Protein AF-A0A7W4HCS4-F1 (afdb_monomer_lite)

Foldseek 3Di:
DDDDDDDDDDDDDDDPPPPCPDPPVPVDPFDFKDKFKAALVRDTAQADEPCSAVPDPQAIFIAIHGRDQQKWWPWKWKFKDFPNDTPFDTDTFPAPGDRGDPDDRDTRDGDHVVSRPDDPVNLVGHFIWMKMWIAMPVGGIDIGIYTYDPPDPPPNPLAAAFADKDQFDKAWWLFAQDQQAAAPPVSDGAHPPPGDLCRRAWGQDDPAQWGWPKIFHSQPKWKFWDDDPADQVSDHLVNVLVCLVPTDIDRMDGRDAAQTWMKIAGPVNPKIKIKGWHHWDTDQWTDDPHDIDGHPTPGHGTMTGMMITIND

Radius of gyration: 32.08 Å; chains: 1; bounding box: 99×57×81 Å

Secondary structure (DSSP, 8-state):
--------------------------TT-PPPPEEEEE-TT--EESEE-SHHHHS-TT-EEEEEE-SSTT--EEEEEEEEEETTEEEEEEEE--S--PPS---SS--SEEE-GGGGT--GGGGGSTT-EEEEEEEETT--EEEEEEEE-TT---------B---EEEEEEEE-TTSSS--EEETTTTEEE-TTTS-GGG-SEEE---SSB----EE-SS--EEEE--SSS-TTT-BHHHHHHHHHHS--BSEE-S--TT-EEEEE-TTSS-EEEEEEEEEE-SSEEEETTEEEE---SS-B-EEEEEEEE--

Sequence (312 aa):
MKMRKFFVLALAAMGAAAAFSSCQKDENSYNAPKVEFRDADNKVITEFSKESFGATDQGITVVVTLGDASISLSKLEVSVLADGKTIKPAYEVKTKMGNGGDVNGKPFATIKLADLNISEGDFALPGLKIVAKATDSKKKDATQELKYKAGSSVTPSKGTPMAKENTAAYVNHALGTGTGAYSFSGRKAVALAGGKEADMEFVNTSTTVDFKANFNSKTGFQFIKVNGKVKYETATTEEVAELLKNGTKSDKLEGLVANDLFVAVAKDGLTYYLVQVTKVETGKFDYTDGAQKASDSSKGHGYMTFKYKSNK

Structure (mmCIF, N/CA/C/O backbone):
data_AF-A0A7W4HCS4-F1
#
_entry.id   AF-A0A7W4HCS4-F1
#
loop_
_atom_site.group_PDB
_atom_site.id
_atom_site.type_symbol
_atom_site.label_atom_id
_atom_site.label_alt_id
_atom_site.label_comp_id
_atom_site.label_asym_id
_atom_site.label_entity_id
_atom_site.label_seq_id
_atom_site.pdbx_PDB_ins_code
_atom_site.Cartn_x
_atom_site.Cartn_y
_atom_site.Cartn_z
_atom_site.occupancy
_atom_site.B_iso_or_equiv
_atom_site.auth_seq_id
_atom_site.auth_comp_id
_atom_site.auth_asym_id
_atom_site.auth_atom_id
_atom_site.pdbx_PDB_model_num
ATOM 1 N N . MET A 1 1 ? -70.800 -38.679 20.517 1.00 37.19 1 MET A N 1
ATOM 2 C CA . MET A 1 1 ? -69.440 -38.952 21.028 1.00 37.19 1 MET A CA 1
ATOM 3 C C . MET A 1 1 ? -68.971 -37.711 21.778 1.00 37.19 1 MET A C 1
ATOM 5 O O . MET A 1 1 ? -69.130 -36.627 21.244 1.00 37.19 1 MET A O 1
ATOM 9 N N . LYS A 1 2 ? -68.554 -37.904 23.037 1.00 38.66 2 LYS A N 1
ATOM 10 C CA . LYS A 1 2 ? -67.702 -37.066 23.914 1.00 38.66 2 LYS A CA 1
ATOM 11 C C . LYS A 1 2 ? -67.663 -35.551 23.639 1.00 38.66 2 LYS A C 1
ATOM 13 O O . LYS A 1 2 ? -67.103 -35.099 22.658 1.00 38.66 2 LYS A O 1
ATOM 18 N N . MET A 1 3 ? -68.359 -34.778 24.471 1.00 34.94 3 MET A N 1
ATOM 19 C CA . MET A 1 3 ? -67.854 -34.103 25.690 1.00 34.94 3 MET A CA 1
ATOM 20 C C . MET A 1 3 ? -67.460 -32.656 25.372 1.00 34.94 3 MET A C 1
ATOM 22 O O . MET A 1 3 ? -66.473 -32.407 24.705 1.00 34.94 3 MET A O 1
ATOM 26 N N . ARG A 1 4 ? -68.385 -31.727 25.634 1.00 38.62 4 ARG A N 1
ATOM 27 C CA . ARG A 1 4 ? -68.473 -30.897 26.857 1.00 38.62 4 ARG A CA 1
ATOM 28 C C . ARG A 1 4 ? -67.573 -29.657 26.710 1.00 38.62 4 ARG A C 1
ATOM 30 O O . ARG A 1 4 ? -66.366 -29.798 26.669 1.00 38.62 4 ARG A O 1
ATOM 37 N N . LYS A 1 5 ? -68.163 -28.487 26.406 1.00 32.47 5 LYS A N 1
ATOM 38 C CA . LYS A 1 5 ? -68.777 -27.537 27.375 1.00 32.47 5 LYS A CA 1
ATOM 39 C C . LYS A 1 5 ? -67.662 -26.917 28.252 1.00 32.47 5 LYS A C 1
ATOM 41 O O . LYS A 1 5 ? -66.863 -27.677 28.767 1.00 32.47 5 LYS A O 1
ATOM 46 N N . PHE A 1 6 ? -67.501 -25.626 28.515 1.00 38.22 6 PHE A N 1
ATOM 47 C CA . PHE A 1 6 ? -68.330 -24.415 28.551 1.00 38.22 6 PHE A CA 1
ATOM 48 C C . PHE A 1 6 ? -67.361 -23.226 28.299 1.00 38.22 6 PHE A C 1
ATOM 50 O O . PHE A 1 6 ? -66.185 -23.351 28.613 1.00 38.22 6 PHE A O 1
ATOM 57 N N . PHE A 1 7 ? -67.698 -22.159 27.571 1.00 36.50 7 PHE A N 1
ATOM 58 C CA . PHE A 1 7 ? -68.620 -21.054 27.895 1.00 36.50 7 PHE A CA 1
ATOM 59 C C . PHE A 1 7 ? -68.159 -20.122 29.037 1.00 36.50 7 PHE A C 1
ATOM 61 O O . PHE A 1 7 ? -67.786 -20.598 30.103 1.00 36.50 7 PHE A O 1
ATOM 68 N N . VAL A 1 8 ? -68.373 -18.814 28.789 1.00 34.41 8 VAL A N 1
ATOM 69 C CA . VAL A 1 8 ? -68.365 -17.636 29.696 1.00 34.41 8 VAL A CA 1
ATOM 70 C C . VAL A 1 8 ? -66.978 -16.979 29.854 1.00 34.41 8 VAL A C 1
ATOM 72 O O . VAL A 1 8 ? -66.078 -17.585 30.410 1.00 34.41 8 VAL A O 1
ATOM 75 N N . LEU A 1 9 ? -66.642 -15.796 29.314 1.00 34.47 9 LEU A N 1
ATOM 76 C CA . LEU A 1 9 ? -67.334 -14.513 29.060 1.00 34.47 9 LEU A CA 1
ATOM 77 C C . LEU A 1 9 ? -67.756 -13.737 30.324 1.00 34.47 9 LEU A C 1
ATOM 79 O O . LEU A 1 9 ? -68.889 -13.879 30.754 1.00 34.47 9 LEU A O 1
ATOM 83 N N . ALA A 1 10 ? -66.880 -12.878 30.859 1.00 36.66 10 ALA A N 1
ATOM 84 C CA . ALA A 1 10 ? -67.200 -11.585 31.505 1.00 36.66 10 ALA A CA 1
ATOM 85 C C . ALA A 1 10 ? -65.888 -10.977 32.048 1.00 36.66 10 ALA A C 1
ATOM 87 O O . ALA A 1 10 ? -65.134 -11.663 32.725 1.00 36.66 10 ALA A O 1
ATOM 88 N N . LEU A 1 11 ? -65.439 -9.821 31.559 1.00 28.95 11 LEU A N 1
ATOM 89 C CA . LEU A 1 11 ? -65.844 -8.450 31.909 1.00 28.95 11 LEU A CA 1
ATOM 90 C C . LEU A 1 11 ? -65.114 -7.913 33.155 1.00 28.95 11 LEU A C 1
ATOM 92 O O . LEU A 1 11 ? -65.007 -8.570 34.182 1.00 28.95 11 LEU A O 1
ATOM 96 N N . ALA A 1 12 ? -64.591 -6.702 32.976 1.00 43.22 12 ALA A N 1
ATOM 97 C CA . ALA A 1 12 ? -63.728 -5.932 33.855 1.00 43.22 12 ALA A CA 1
ATOM 98 C C . ALA A 1 12 ? -64.111 -5.938 35.344 1.00 43.22 12 ALA A C 1
ATOM 100 O O . ALA A 1 12 ? -65.258 -5.697 35.709 1.00 43.22 12 ALA A O 1
ATOM 101 N N . ALA A 1 13 ? -63.088 -6.046 36.190 1.00 35.62 13 ALA A N 1
ATOM 102 C CA . ALA A 1 13 ? -63.106 -5.507 37.538 1.00 35.62 13 ALA A CA 1
ATOM 103 C C . ALA A 1 13 ? -61.826 -4.694 37.746 1.00 35.62 13 ALA A C 1
ATOM 105 O O . ALA A 1 13 ? -60.711 -5.213 37.688 1.00 35.62 13 ALA A O 1
ATOM 106 N N . MET A 1 14 ? -62.018 -3.392 37.951 1.00 36.41 14 MET A N 1
ATOM 107 C CA . MET A 1 14 ? -61.019 -2.494 38.506 1.00 36.41 14 MET A CA 1
ATOM 108 C C . MET A 1 14 ? -60.561 -3.056 39.854 1.00 36.41 14 MET A C 1
ATOM 110 O O . MET A 1 14 ? -61.375 -3.334 40.729 1.00 36.41 14 MET A O 1
ATOM 114 N N . GLY A 1 15 ? -59.252 -3.190 40.012 1.00 31.80 15 GLY A N 1
ATOM 115 C CA . GLY A 1 15 ? -58.603 -3.520 41.270 1.00 31.80 15 GLY A CA 1
ATOM 116 C C . GLY A 1 15 ? -57.367 -2.654 41.411 1.00 31.80 15 GLY A C 1
ATOM 117 O O . GLY A 1 15 ? -56.251 -3.121 41.211 1.00 31.80 15 GLY A O 1
ATOM 118 N N . ALA A 1 16 ? -57.579 -1.374 41.716 1.00 40.47 16 ALA A N 1
ATOM 119 C CA . ALA A 1 16 ? -56.554 -0.533 42.303 1.00 40.47 16 ALA A CA 1
ATOM 120 C C . ALA A 1 16 ? -56.209 -1.113 43.682 1.00 40.47 16 ALA A C 1
ATOM 122 O O . ALA A 1 16 ? -56.803 -0.751 44.691 1.00 40.47 16 ALA A O 1
ATOM 123 N N . ALA A 1 17 ? -55.254 -2.037 43.718 1.00 34.97 17 ALA A N 1
ATOM 124 C CA . ALA A 1 17 ? -54.461 -2.278 44.907 1.00 34.97 17 ALA A CA 1
ATOM 125 C C . ALA A 1 17 ? -53.212 -1.414 44.764 1.00 34.97 17 ALA A C 1
ATOM 127 O O . ALA A 1 17 ? -52.200 -1.818 44.191 1.00 34.97 17 ALA A O 1
ATOM 128 N N . ALA A 1 18 ? -53.324 -0.187 45.266 1.00 37.84 18 ALA A N 1
ATOM 129 C CA . ALA A 1 18 ? -52.181 0.591 45.689 1.00 37.84 18 ALA A CA 1
ATOM 130 C C . ALA A 1 18 ? -51.456 -0.203 46.786 1.00 37.84 18 ALA A C 1
ATOM 132 O O . ALA A 1 18 ? -51.694 -0.019 47.976 1.00 37.84 18 ALA A O 1
ATOM 133 N N . ALA A 1 19 ? -50.568 -1.109 46.387 1.00 32.78 19 ALA A N 1
ATOM 134 C CA . ALA A 1 19 ? -49.438 -1.439 47.226 1.00 32.78 19 ALA A CA 1
ATOM 135 C C . ALA A 1 19 ? -48.497 -0.242 47.107 1.00 32.78 19 ALA A C 1
ATOM 137 O O . ALA A 1 19 ? -47.684 -0.152 46.188 1.00 32.78 19 ALA A O 1
ATOM 138 N N . PHE A 1 20 ? -48.650 0.704 48.033 1.00 43.09 20 PHE A N 1
ATOM 139 C CA . PHE A 1 20 ? -47.587 1.622 48.408 1.00 43.09 20 PHE A CA 1
ATOM 140 C C . PHE A 1 20 ? -46.417 0.785 48.949 1.00 43.09 20 PHE A C 1
ATOM 142 O O . PHE A 1 20 ? -46.145 0.762 50.144 1.00 43.09 20 PHE A O 1
ATOM 149 N N . SER A 1 21 ? -45.709 0.073 48.072 1.00 32.69 21 SER A N 1
ATOM 150 C CA . SER A 1 21 ? -44.316 -0.257 48.321 1.00 32.69 21 SER A CA 1
ATOM 151 C C . SER A 1 21 ? -43.579 1.045 48.103 1.00 32.69 21 SER A C 1
ATOM 153 O O . SER A 1 21 ? -43.195 1.337 46.977 1.00 32.69 21 SER A O 1
ATOM 155 N N . SER A 1 22 ? -43.538 1.860 49.161 1.00 35.78 22 SER A N 1
ATOM 156 C CA . SER A 1 22 ? -42.581 2.938 49.387 1.00 35.78 22 SER A CA 1
ATOM 157 C C . SER A 1 22 ? -41.813 3.312 48.120 1.00 35.78 22 SER A C 1
ATOM 159 O O . SER A 1 22 ? -40.677 2.882 47.920 1.00 35.78 22 SER A O 1
ATOM 161 N N . CYS A 1 23 ? -42.433 4.137 47.272 1.00 40.28 23 CYS A N 1
ATOM 162 C CA . CYS A 1 23 ? -41.678 5.046 46.430 1.00 40.28 23 CYS A CA 1
ATOM 163 C C . CYS A 1 23 ? -40.955 6.003 47.385 1.00 40.28 23 CYS A C 1
ATOM 165 O O . CYS A 1 23 ? -41.321 7.170 47.512 1.00 40.28 23 CYS A O 1
ATOM 167 N N . GLN A 1 24 ? -39.878 5.528 48.015 1.00 36.59 24 GLN A N 1
ATOM 168 C CA . GLN A 1 24 ? -38.678 6.328 47.936 1.00 36.59 24 GLN A CA 1
ATOM 169 C C . GLN A 1 24 ? -38.462 6.466 46.436 1.00 36.59 24 GLN A C 1
ATOM 171 O O . GLN A 1 24 ? -38.055 5.534 45.748 1.00 36.59 24 GLN A O 1
ATOM 176 N N . LYS A 1 25 ? -38.881 7.615 45.900 1.00 38.56 25 LYS A N 1
ATOM 177 C CA . LYS A 1 25 ? -38.185 8.174 44.757 1.00 38.56 25 LYS A CA 1
ATOM 178 C C . LYS A 1 25 ? -36.728 8.126 45.194 1.00 38.56 25 LYS A C 1
ATOM 180 O O . LYS A 1 25 ? -36.321 8.927 46.028 1.00 38.56 25 LYS A O 1
ATOM 185 N N . ASP A 1 26 ? -35.990 7.128 44.728 1.00 44.03 26 ASP A N 1
ATOM 186 C CA . ASP A 1 26 ? -34.546 7.224 44.716 1.00 44.03 26 ASP A CA 1
ATOM 187 C C . ASP A 1 26 ? -34.279 8.453 43.855 1.00 44.03 26 ASP A C 1
ATOM 189 O O . ASP A 1 26 ? -34.368 8.413 42.626 1.00 44.03 26 ASP A O 1
ATOM 193 N N . GLU A 1 27 ? -34.055 9.589 44.514 1.00 43.34 27 GLU A N 1
ATOM 194 C CA . GLU A 1 27 ? -33.885 10.906 43.900 1.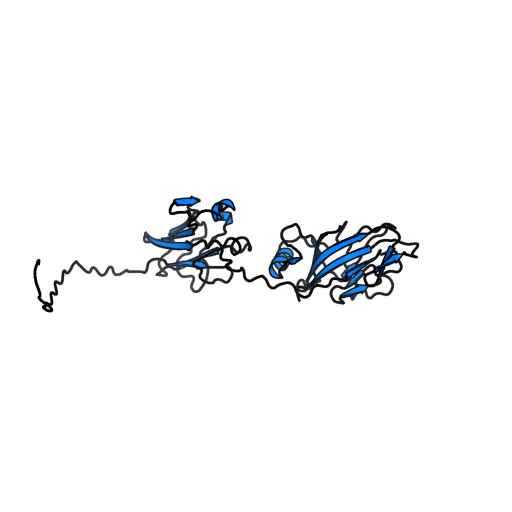00 43.34 27 GLU A CA 1
ATOM 195 C C . GLU A 1 27 ? -32.600 11.007 43.063 1.00 43.34 27 GLU A C 1
ATOM 197 O O . GLU A 1 27 ? -32.169 12.097 42.727 1.00 43.34 27 GLU A O 1
ATOM 202 N N . ASN A 1 28 ? -32.005 9.881 42.659 1.00 50.78 28 ASN A N 1
ATOM 203 C CA . ASN A 1 28 ? -30.867 9.803 41.750 1.00 50.78 28 ASN A CA 1
ATOM 204 C C . ASN A 1 28 ? -30.953 8.570 40.830 1.00 50.78 28 ASN A C 1
ATOM 206 O O . ASN A 1 28 ? -29.992 7.812 40.677 1.00 50.78 28 ASN A O 1
ATOM 210 N N . SER A 1 29 ? -32.104 8.338 40.195 1.00 64.12 29 SER A N 1
ATOM 211 C CA . SER A 1 29 ? -32.204 7.383 39.082 1.00 64.12 29 SER A CA 1
ATOM 212 C C . SER A 1 29 ? -31.503 7.948 37.836 1.00 64.12 29 SER A C 1
ATOM 214 O O . SER A 1 29 ? -32.146 8.483 36.936 1.00 64.12 29 SER A O 1
ATOM 216 N N . TYR A 1 30 ? -30.180 7.829 37.767 1.00 71.81 30 TYR A N 1
ATOM 217 C CA . TYR A 1 30 ? -29.421 8.131 36.552 1.00 71.81 30 TYR A CA 1
ATOM 218 C C . TYR A 1 30 ? -29.357 6.893 35.633 1.00 71.81 30 TYR A C 1
ATOM 220 O O . TYR A 1 30 ? -29.448 5.748 36.096 1.00 71.81 30 TYR A O 1
ATOM 228 N N . ASN A 1 31 ? -29.200 7.096 34.325 1.00 75.56 31 ASN A N 1
ATOM 229 C CA . ASN A 1 31 ? -29.200 6.003 33.348 1.00 75.56 31 ASN A CA 1
ATOM 230 C C . ASN A 1 31 ? -27.927 5.145 33.433 1.00 75.56 31 ASN A C 1
ATOM 232 O O . ASN A 1 31 ? -26.834 5.665 33.648 1.00 75.56 31 ASN A O 1
ATOM 236 N N . ALA A 1 32 ? -28.064 3.832 33.223 1.00 76.69 32 ALA A N 1
ATOM 237 C CA . ALA A 1 32 ? -26.915 2.941 33.058 1.00 76.69 32 ALA A CA 1
ATOM 238 C C . ALA A 1 32 ? -26.018 3.409 31.890 1.00 76.69 32 ALA A C 1
ATOM 240 O O . ALA A 1 32 ? -26.512 4.085 30.979 1.00 76.69 32 ALA A O 1
ATOM 241 N N . PRO A 1 33 ? -24.719 3.055 31.888 1.00 78.88 33 PRO A N 1
ATOM 242 C CA . PRO A 1 33 ? -23.856 3.351 30.754 1.00 78.88 33 PRO A CA 1
ATOM 243 C C . PRO A 1 33 ? -24.404 2.739 29.454 1.00 78.88 33 PRO A C 1
ATOM 245 O O . PRO A 1 33 ? -25.092 1.721 29.455 1.00 78.88 33 PRO A O 1
ATOM 248 N N . LYS A 1 34 ? -24.078 3.347 28.317 1.00 85.31 34 LYS A N 1
ATOM 249 C CA . LYS A 1 34 ? -24.299 2.779 26.984 1.00 85.31 34 LYS A CA 1
ATOM 250 C C . LYS A 1 34 ? -22.956 2.363 26.410 1.00 85.31 34 LYS A C 1
ATOM 252 O O . LYS A 1 34 ? -22.018 3.145 26.483 1.00 85.31 34 LYS A O 1
ATOM 257 N N . VAL A 1 35 ? -22.870 1.178 25.816 1.00 85.69 35 VAL A N 1
ATOM 258 C CA . VAL A 1 35 ? -21.660 0.704 25.132 1.00 85.69 35 VAL A CA 1
ATOM 259 C C . VAL A 1 35 ? -21.963 0.550 23.648 1.00 85.69 35 VAL A C 1
ATOM 261 O O . VAL A 1 35 ? -22.969 -0.046 23.275 1.00 85.69 35 VAL A O 1
ATOM 264 N N . GLU A 1 36 ? -21.098 1.091 22.801 1.00 86.81 36 GLU A N 1
ATOM 265 C CA . GLU A 1 36 ? -21.184 0.988 21.347 1.00 86.81 36 GLU A CA 1
ATOM 266 C C . GLU A 1 36 ? -19.833 0.565 20.777 1.00 86.81 36 GLU A C 1
ATOM 268 O O . GLU A 1 36 ? -18.783 1.009 21.242 1.00 86.81 36 GLU A O 1
ATOM 273 N N . PHE A 1 37 ? -19.866 -0.248 19.727 1.00 84.44 37 PHE A N 1
ATOM 274 C CA . PHE A 1 37 ? -18.705 -0.495 18.883 1.00 84.44 37 PHE A CA 1
ATOM 275 C C . PHE A 1 37 ? -18.783 0.405 17.659 1.00 84.44 37 PHE A C 1
ATOM 277 O O . PHE A 1 37 ? -19.865 0.590 17.094 1.00 84.44 37 PHE A O 1
ATOM 284 N N . ARG A 1 38 ? -17.645 0.962 17.249 1.00 80.25 38 ARG A N 1
ATOM 285 C CA . ARG A 1 38 ? -17.544 1.823 16.075 1.00 80.25 38 ARG A CA 1
ATOM 286 C C . ARG A 1 38 ? -16.414 1.400 15.153 1.00 80.25 38 ARG A C 1
ATOM 288 O O . ARG A 1 38 ? -15.371 0.943 15.621 1.00 80.25 38 ARG A O 1
ATOM 295 N N . ASP A 1 39 ? -16.653 1.544 13.856 1.00 75.81 39 ASP A N 1
ATOM 296 C CA . ASP A 1 39 ? -15.643 1.332 12.822 1.00 75.81 39 ASP A CA 1
ATOM 297 C C . ASP A 1 39 ? -14.685 2.534 12.693 1.00 75.81 39 ASP A C 1
ATOM 299 O O . ASP A 1 39 ? -14.793 3.531 13.412 1.00 75.81 39 ASP A O 1
ATOM 303 N N . ALA A 1 40 ? -13.744 2.428 11.753 1.00 71.44 40 ALA A N 1
ATOM 304 C CA . ALA A 1 40 ? -12.781 3.472 11.405 1.00 71.44 40 ALA A CA 1
ATOM 305 C C . ALA A 1 40 ? -13.427 4.808 10.979 1.00 71.44 40 ALA A C 1
ATOM 307 O O . ALA A 1 40 ? -12.856 5.871 11.220 1.00 71.44 40 ALA A O 1
ATOM 308 N N . ASP A 1 41 ? -14.632 4.765 10.401 1.00 72.12 41 ASP A N 1
ATOM 309 C CA . ASP A 1 41 ? -15.413 5.941 9.997 1.00 72.12 41 ASP A CA 1
ATOM 310 C C . ASP A 1 41 ? -16.272 6.494 11.154 1.00 72.12 41 ASP A C 1
ATOM 312 O O . ASP A 1 41 ? -17.114 7.375 10.948 1.00 72.12 41 ASP A O 1
ATOM 316 N N . ASN A 1 42 ? -16.095 5.979 12.378 1.00 71.12 42 ASN A N 1
ATOM 317 C CA . ASN A 1 42 ? -16.868 6.318 13.573 1.00 71.12 42 ASN A CA 1
ATOM 318 C C . ASN A 1 42 ? -18.368 5.954 13.474 1.00 71.12 42 ASN A C 1
ATOM 320 O O . ASN A 1 42 ? -19.197 6.515 14.204 1.00 71.12 42 ASN A O 1
ATOM 324 N N . LYS A 1 43 ? -18.753 5.010 12.607 1.00 80.44 43 LYS A N 1
ATOM 325 C CA . LYS A 1 43 ? -20.133 4.508 12.506 1.00 80.44 43 LYS A CA 1
ATOM 326 C C . LYS A 1 43 ? -20.374 3.404 13.522 1.00 80.44 43 LYS A C 1
ATOM 328 O O . LYS A 1 43 ? -19.518 2.555 13.736 1.00 80.44 43 LYS A O 1
ATOM 333 N N . VAL A 1 44 ? -21.561 3.400 14.129 1.00 84.12 44 VAL A N 1
ATOM 334 C CA . VAL A 1 44 ? -21.972 2.339 15.061 1.00 84.12 44 VAL A CA 1
ATOM 335 C C . VAL A 1 44 ? -22.155 1.030 14.299 1.00 84.12 44 VAL A C 1
ATOM 337 O O . VAL A 1 44 ? -22.899 0.975 13.320 1.00 84.12 44 VAL A O 1
ATOM 340 N N . ILE A 1 45 ? -21.505 -0.024 14.782 1.00 84.69 45 ILE A N 1
ATOM 341 C CA . ILE A 1 45 ? -21.528 -1.362 14.193 1.00 84.69 45 ILE A CA 1
ATOM 342 C C . ILE A 1 45 ? -21.993 -2.398 15.216 1.00 84.69 45 ILE A C 1
ATOM 344 O O . ILE A 1 45 ? -21.798 -2.257 16.422 1.00 84.69 45 ILE A O 1
ATOM 348 N N . THR A 1 46 ? -22.624 -3.457 14.716 1.00 89.44 46 THR A N 1
ATOM 349 C CA . THR A 1 46 ? -23.105 -4.599 15.518 1.00 89.44 46 THR A CA 1
ATOM 350 C C . THR A 1 46 ? -22.515 -5.931 15.054 1.00 89.44 46 THR A C 1
ATOM 352 O O . THR A 1 46 ? -22.648 -6.948 15.739 1.00 89.44 46 THR A O 1
ATOM 355 N N . GLU A 1 47 ? -21.806 -5.912 13.925 1.00 88.25 47 GLU A N 1
ATOM 356 C CA . GLU A 1 47 ? -21.187 -7.068 13.290 1.00 88.25 47 GLU A CA 1
ATOM 357 C C . GLU A 1 47 ? -19.755 -6.725 12.845 1.00 88.25 47 GLU A C 1
ATOM 359 O O . GLU A 1 47 ? -19.460 -5.566 12.550 1.00 88.25 47 GLU A O 1
ATOM 364 N N . PHE A 1 48 ? -18.878 -7.727 12.769 1.00 82.00 48 PHE A N 1
ATOM 365 C CA . PHE A 1 48 ? -17.537 -7.611 12.183 1.00 82.00 48 PHE A CA 1
ATOM 366 C C . PHE A 1 48 ? -17.197 -8.806 11.290 1.00 82.00 48 PHE A C 1
ATOM 368 O O . PHE A 1 48 ? -17.735 -9.901 11.476 1.00 82.00 48 PHE A O 1
ATOM 375 N N . SER A 1 49 ? -16.268 -8.611 10.352 1.00 78.81 49 SER A N 1
ATOM 376 C CA . SER A 1 49 ? -15.687 -9.679 9.534 1.00 78.81 49 SER A CA 1
ATOM 377 C C . SER A 1 49 ? -14.165 -9.750 9.708 1.00 78.81 49 SER A C 1
ATOM 379 O O . SER A 1 49 ? -13.559 -8.890 10.348 1.00 78.81 49 SER A O 1
ATOM 381 N N . LYS A 1 50 ? -13.526 -10.792 9.162 1.00 72.50 50 LYS A N 1
ATOM 382 C CA . LYS A 1 50 ? -12.058 -10.935 9.196 1.00 72.50 50 LYS A CA 1
ATOM 383 C C . LYS A 1 50 ? -11.396 -9.805 8.398 1.00 72.50 50 LYS A C 1
ATOM 385 O O . LYS A 1 50 ? -10.385 -9.242 8.809 1.00 72.50 50 LYS A O 1
ATOM 390 N N . GLU A 1 51 ? -12.003 -9.449 7.273 1.00 66.38 51 GLU A N 1
ATOM 391 C CA . GLU A 1 51 ? -11.511 -8.475 6.301 1.00 66.38 51 GLU A CA 1
ATOM 392 C C . GLU A 1 51 ? -11.655 -7.040 6.813 1.00 66.38 51 GLU A C 1
ATOM 394 O O . GLU A 1 51 ? -10.728 -6.251 6.659 1.00 66.38 51 GLU A O 1
ATOM 399 N N . SE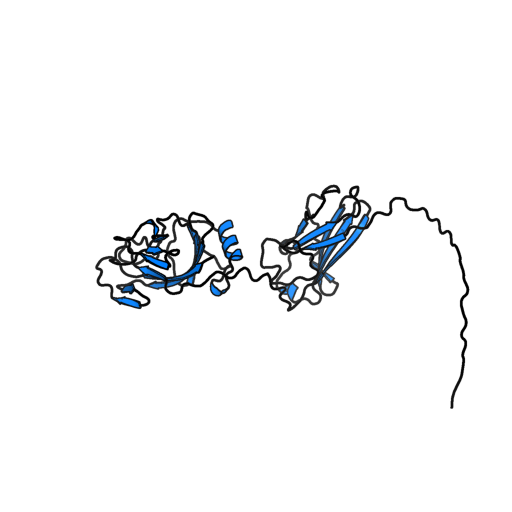R A 1 52 ? -12.770 -6.704 7.475 1.00 59.22 52 SER A N 1
ATOM 400 C CA . SER A 1 52 ? -12.992 -5.367 8.049 1.00 59.22 52 SER A CA 1
ATOM 401 C C . SER A 1 52 ? -12.070 -5.048 9.230 1.00 59.22 52 SER A C 1
ATOM 403 O O . SER A 1 52 ? -12.025 -3.910 9.683 1.00 59.22 52 SER A O 1
ATOM 405 N N . PHE A 1 53 ? -11.363 -6.050 9.754 1.00 58.84 53 PHE A N 1
ATOM 406 C CA . PHE A 1 53 ? -10.642 -5.963 11.021 1.00 58.84 53 PHE A CA 1
ATOM 407 C C . PHE A 1 53 ? -9.140 -6.253 10.886 1.00 58.84 53 PHE A C 1
ATOM 409 O O . PHE A 1 53 ? -8.348 -5.756 11.681 1.00 58.84 53 PHE A O 1
ATOM 416 N N . GLY A 1 54 ? -8.731 -7.020 9.867 1.00 48.84 54 GLY A N 1
ATOM 417 C CA . GLY A 1 54 ? -7.322 -7.250 9.527 1.00 48.84 54 GLY A CA 1
ATOM 418 C C . GLY A 1 54 ? -6.695 -6.186 8.616 1.00 48.84 54 GLY A C 1
ATOM 419 O O . GLY A 1 54 ? -5.488 -6.231 8.395 1.00 48.84 54 GLY A O 1
ATOM 420 N N . ALA A 1 55 ? -7.488 -5.256 8.066 1.00 43.75 55 ALA A N 1
ATOM 421 C CA . ALA A 1 55 ? -7.051 -4.357 6.993 1.00 43.75 55 ALA A CA 1
ATOM 422 C C . ALA A 1 55 ? -6.453 -3.015 7.450 1.00 43.75 55 ALA A C 1
ATOM 424 O O . ALA A 1 55 ? -5.792 -2.357 6.652 1.00 43.75 55 ALA A O 1
ATOM 425 N N . THR A 1 56 ? -6.659 -2.574 8.694 1.00 42.31 56 THR A N 1
ATOM 426 C CA . THR A 1 56 ? -6.218 -1.236 9.113 1.00 42.31 56 THR A CA 1
ATOM 427 C C . THR A 1 56 ? -5.648 -1.240 10.528 1.00 42.31 56 THR A C 1
ATOM 429 O O . THR A 1 56 ? -6.218 -1.810 11.457 1.00 42.31 56 THR A O 1
ATOM 432 N N . ASP A 1 57 ? -4.555 -0.503 10.734 1.00 47.22 57 ASP A N 1
ATOM 433 C CA . ASP A 1 57 ? -4.005 -0.184 12.063 1.00 47.22 57 ASP A CA 1
ATOM 434 C C . ASP A 1 57 ? -4.976 0.635 12.951 1.00 47.22 57 ASP A C 1
ATOM 436 O O . ASP A 1 57 ? -4.619 1.035 14.065 1.00 47.22 57 ASP A O 1
ATOM 440 N N . GLN A 1 58 ? -6.200 0.886 12.464 1.00 53.44 58 GLN A N 1
ATOM 441 C CA . GLN A 1 58 ? -7.213 1.757 13.054 1.00 53.44 58 GLN A CA 1
ATOM 442 C C . GLN A 1 58 ? -8.116 1.051 14.085 1.00 53.44 58 GLN A C 1
ATOM 444 O O . GLN A 1 58 ? -8.678 1.736 14.935 1.00 53.44 58 GLN A O 1
ATOM 449 N N . GLY A 1 59 ? -8.157 -0.290 14.118 1.00 65.31 59 GLY A N 1
ATOM 450 C CA . GLY A 1 59 ? -8.866 -1.065 15.154 1.00 65.31 59 GLY A CA 1
ATOM 451 C C . GLY A 1 59 ? -10.388 -0.843 15.192 1.00 65.31 59 GLY A C 1
ATOM 452 O O . GLY A 1 59 ? -10.949 -0.177 14.328 1.00 65.31 59 GLY A O 1
ATOM 453 N N . ILE A 1 60 ? -11.065 -1.416 16.196 1.00 74.50 60 ILE A N 1
ATOM 454 C CA . ILE A 1 60 ? -12.461 -1.082 16.522 1.00 74.50 60 ILE A CA 1
ATOM 455 C C . ILE A 1 60 ? -12.465 -0.213 17.765 1.00 74.50 60 ILE A C 1
ATOM 457 O O . ILE A 1 60 ? -11.790 -0.477 18.762 1.00 74.50 60 ILE A O 1
ATOM 461 N N . THR A 1 61 ? -13.276 0.826 17.728 1.00 76.56 61 THR A N 1
ATOM 462 C CA . THR A 1 61 ? -13.423 1.726 18.856 1.00 76.56 61 THR A CA 1
ATOM 463 C C . THR A 1 61 ? -14.578 1.276 19.737 1.00 76.56 61 THR A C 1
ATOM 465 O O . THR A 1 61 ? -15.681 1.037 19.251 1.00 76.56 61 THR A O 1
ATOM 468 N N . VAL A 1 62 ? -14.339 1.198 21.047 1.00 79.06 62 VAL A N 1
ATOM 469 C CA . VAL A 1 62 ? -15.399 1.013 22.041 1.00 79.06 62 VAL A CA 1
ATOM 470 C C . VAL A 1 62 ? -15.718 2.370 22.651 1.00 79.06 62 VAL A C 1
ATOM 472 O O . VAL A 1 62 ? -14.870 3.029 23.258 1.00 79.06 62 VAL A O 1
ATOM 475 N N . VAL A 1 63 ? -16.960 2.805 22.476 1.00 78.25 63 VAL A N 1
ATOM 476 C CA . VAL A 1 63 ? -17.469 4.058 23.028 1.00 78.25 63 VAL A CA 1
ATOM 477 C C . VAL A 1 63 ? -18.394 3.734 24.187 1.00 78.25 63 VAL A C 1
ATOM 479 O O . VAL A 1 63 ? -19.343 2.970 24.028 1.00 78.25 63 VAL A O 1
ATOM 482 N N . VAL A 1 64 ? -18.120 4.328 25.349 1.00 78.38 64 VAL A N 1
ATOM 483 C CA . VAL A 1 64 ? -18.981 4.217 26.526 1.00 78.38 64 VAL A CA 1
ATOM 484 C C . VAL A 1 64 ? -19.603 5.573 26.819 1.00 78.38 64 VAL A C 1
ATOM 486 O O . VAL A 1 64 ? -18.895 6.518 27.126 1.00 78.38 64 VAL A O 1
ATOM 489 N N . THR A 1 65 ? -20.921 5.700 26.742 1.00 77.94 65 THR A N 1
ATOM 490 C CA . THR A 1 65 ? -21.624 6.933 27.116 1.00 77.94 65 THR A CA 1
ATOM 491 C C . THR A 1 65 ? -22.191 6.785 28.518 1.00 77.94 65 THR A C 1
ATOM 493 O O . THR A 1 65 ? -22.972 5.872 28.774 1.00 77.94 65 THR A O 1
ATOM 496 N N . LEU A 1 66 ? -21.809 7.675 29.429 1.00 76.38 66 LEU A N 1
ATOM 497 C CA . LEU A 1 66 ? -22.353 7.707 30.784 1.00 76.38 66 LEU A CA 1
ATOM 498 C C . LEU A 1 66 ? -23.665 8.498 30.797 1.00 76.38 66 LEU A C 1
ATOM 500 O O . LEU A 1 66 ? -23.810 9.482 30.073 1.00 76.38 66 LEU A O 1
ATOM 504 N N . GLY A 1 67 ? -24.623 8.052 31.608 1.00 66.06 67 GLY A N 1
ATOM 505 C CA . GLY A 1 67 ? -25.943 8.677 31.704 1.00 66.06 67 GLY A CA 1
ATOM 506 C C . GLY A 1 67 ? -25.959 10.034 32.414 1.00 66.06 67 GLY A C 1
ATOM 507 O O . GLY A 1 67 ? -26.977 10.716 32.354 1.00 66.06 67 GLY A O 1
ATOM 508 N N . ASP A 1 68 ? -24.862 10.405 33.080 1.00 69.62 68 ASP A N 1
ATOM 509 C CA . ASP A 1 68 ? -24.712 11.638 33.855 1.00 69.62 68 ASP A CA 1
ATOM 510 C C . ASP A 1 68 ? -23.239 12.096 33.845 1.00 69.62 68 ASP A C 1
ATOM 512 O O . ASP A 1 68 ? -22.323 11.270 33.888 1.00 69.62 68 ASP A O 1
ATOM 516 N N . ALA A 1 69 ? -23.005 13.409 33.794 1.00 67.44 69 ALA A N 1
ATOM 517 C CA . ALA A 1 69 ? -21.672 14.007 33.807 1.00 67.44 69 ALA A CA 1
ATOM 518 C C . ALA A 1 69 ? -20.957 13.877 35.166 1.00 67.44 69 ALA A C 1
ATOM 520 O O . ALA A 1 69 ? -19.730 13.936 35.212 1.00 67.44 69 ALA A O 1
ATOM 521 N N . SER A 1 70 ? -21.681 13.668 36.270 1.00 70.44 70 SER A N 1
ATOM 522 C CA . SER A 1 70 ? -21.091 13.454 37.600 1.00 70.44 70 SER A CA 1
ATOM 523 C C . SER A 1 70 ? -20.581 12.024 37.816 1.00 70.44 70 SER A C 1
ATOM 525 O O . SER A 1 70 ? -20.118 11.686 38.908 1.00 70.44 70 SER A O 1
ATOM 527 N N . ILE A 1 71 ? -20.730 11.152 36.819 1.00 75.06 71 ILE A N 1
ATOM 528 C CA . ILE A 1 71 ? -20.371 9.737 36.885 1.00 75.06 71 ILE A CA 1
ATOM 529 C C . ILE A 1 71 ? -19.098 9.518 36.083 1.00 75.06 71 ILE A C 1
ATOM 531 O O . ILE A 1 71 ? -18.871 10.142 35.049 1.00 75.06 71 ILE A O 1
ATOM 535 N N . SER A 1 72 ? -18.250 8.626 36.581 1.00 74.31 72 SER A N 1
ATOM 536 C CA . SER A 1 72 ? -17.028 8.201 35.910 1.00 74.31 72 SER A CA 1
ATOM 537 C C . SER A 1 72 ? -17.117 6.722 35.564 1.00 74.31 72 SER A C 1
ATOM 539 O O . SER A 1 72 ? -17.870 5.960 36.176 1.00 74.31 72 SER A O 1
ATOM 541 N N . LEU A 1 73 ? -16.356 6.310 34.556 1.00 78.12 73 LEU A N 1
ATOM 542 C CA . LEU A 1 73 ? -16.185 4.902 34.232 1.00 78.12 73 LEU A CA 1
ATOM 543 C C . LEU A 1 73 ? -15.250 4.276 35.274 1.00 78.12 73 LEU A C 1
ATOM 545 O O . LEU A 1 73 ? -14.171 4.814 35.514 1.00 78.12 73 LEU A O 1
ATOM 549 N N . SER A 1 74 ? -15.658 3.175 35.907 1.00 79.62 74 SER A N 1
ATOM 550 C CA . SER A 1 74 ? -14.816 2.459 36.874 1.00 79.62 74 SER A CA 1
ATOM 551 C C . SER A 1 74 ? -14.046 1.311 36.237 1.00 79.62 74 SER A C 1
ATOM 553 O O . SER A 1 74 ? -12.920 1.040 36.650 1.00 79.62 74 SER A O 1
ATOM 555 N N . LYS A 1 75 ? -14.637 0.642 35.240 1.00 82.88 75 LYS A N 1
ATOM 556 C CA . LYS A 1 75 ? -14.014 -0.488 34.551 1.00 82.88 75 LYS A CA 1
ATOM 557 C C . LYS A 1 75 ? -14.522 -0.632 33.119 1.00 82.88 75 LYS A C 1
ATOM 559 O O . LYS A 1 75 ? -15.711 -0.446 32.860 1.00 82.88 75 LYS A O 1
ATOM 564 N N . LEU A 1 76 ? -13.629 -1.023 32.210 1.00 83.56 76 LEU A N 1
ATOM 565 C CA . LEU A 1 76 ? -13.968 -1.496 30.868 1.00 83.56 76 LEU A CA 1
ATOM 566 C C . LEU A 1 76 ? -13.199 -2.782 30.568 1.00 83.56 76 LEU A C 1
ATOM 568 O O . LEU A 1 76 ? -11.968 -2.794 30.542 1.00 83.56 76 LEU A O 1
ATOM 572 N N . GLU A 1 77 ? -13.939 -3.852 30.312 1.00 86.88 77 GLU A N 1
ATOM 573 C CA . GLU A 1 77 ? -13.409 -5.172 29.985 1.00 86.88 77 GLU A CA 1
ATOM 574 C C . GLU A 1 77 ? -13.881 -5.609 28.609 1.00 86.88 77 GLU A C 1
ATOM 576 O O . GLU A 1 77 ? -15.062 -5.475 28.280 1.00 86.88 77 GLU A O 1
ATOM 581 N N . VAL A 1 78 ? -12.973 -6.184 27.822 1.00 87.25 78 VAL A N 1
ATOM 582 C CA . VAL A 1 78 ? -13.306 -6.769 26.522 1.00 87.25 78 VAL A CA 1
ATOM 583 C C . VAL A 1 78 ? -12.843 -8.210 26.451 1.00 87.25 78 VAL A C 1
ATOM 585 O O . VAL A 1 78 ? -11.692 -8.518 26.733 1.00 87.25 78 VAL A O 1
ATOM 588 N N . SER A 1 79 ? -13.750 -9.104 26.075 1.00 89.56 79 SER A N 1
ATOM 589 C CA . SER A 1 79 ? -13.502 -10.544 25.980 1.00 89.56 79 SER A CA 1
ATOM 590 C C . SER A 1 79 ? -13.969 -11.095 24.639 1.00 89.56 79 SER A C 1
ATOM 592 O O . SER A 1 79 ? -14.775 -10.473 23.942 1.00 89.56 79 SER A O 1
ATOM 594 N N . VAL A 1 80 ? -13.458 -12.271 24.280 1.00 89.62 80 VAL A N 1
ATOM 595 C CA . VAL A 1 80 ? -13.849 -12.973 23.054 1.00 89.62 80 VAL A CA 1
ATOM 596 C C . VAL A 1 80 ? -14.549 -14.262 23.437 1.00 89.62 80 VAL A C 1
ATOM 598 O O . VAL A 1 80 ? -14.002 -15.081 24.183 1.00 89.62 80 VAL A O 1
ATOM 601 N N . LEU A 1 81 ? -15.762 -14.434 22.925 1.00 91.88 81 LEU A N 1
ATOM 602 C CA . LEU A 1 81 ? -16.583 -15.613 23.149 1.00 91.88 81 LEU A CA 1
ATOM 603 C C . LEU A 1 81 ? -16.791 -16.356 21.832 1.00 91.88 81 LEU A C 1
ATOM 605 O O . LEU A 1 81 ? -16.958 -15.730 20.790 1.00 91.88 81 LEU A O 1
ATOM 609 N N . ALA A 1 82 ? -16.855 -17.678 21.901 1.00 87.56 82 ALA A N 1
ATOM 610 C CA . ALA A 1 82 ? -17.382 -18.530 20.843 1.00 87.56 82 ALA A CA 1
ATOM 611 C C . ALA A 1 82 ? -18.280 -19.594 21.474 1.00 87.56 82 ALA A C 1
ATOM 613 O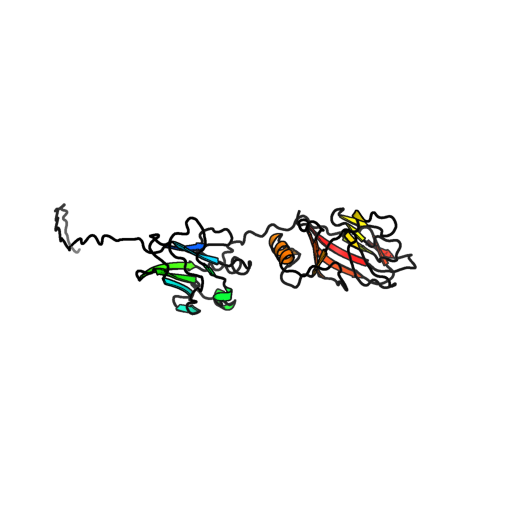 O . ALA A 1 82 ? -17.967 -20.113 22.545 1.00 87.56 82 ALA A O 1
ATOM 614 N N . ASP A 1 83 ? -19.423 -19.864 20.845 1.00 85.31 83 ASP A N 1
ATOM 615 C CA . ASP A 1 83 ? -20.436 -20.807 21.339 1.00 85.31 83 ASP A CA 1
ATOM 616 C C . ASP A 1 83 ? -20.774 -20.636 22.841 1.00 85.31 83 ASP A C 1
ATOM 618 O O . ASP A 1 83 ? -20.820 -21.576 23.633 1.00 85.31 83 ASP A O 1
ATOM 622 N N . GLY A 1 84 ? -20.908 -19.376 23.274 1.00 81.12 84 GLY A N 1
ATOM 623 C CA . GLY A 1 84 ? -21.210 -19.020 24.666 1.00 81.12 84 GLY A CA 1
ATOM 624 C C . GLY A 1 84 ? -20.062 -19.207 25.669 1.00 81.12 84 GLY A C 1
ATOM 625 O O . GLY A 1 84 ? -20.242 -18.892 26.844 1.00 81.12 84 GLY A O 1
ATOM 626 N N . LYS A 1 85 ? -18.883 -19.666 25.236 1.00 85.88 85 LYS A N 1
ATOM 627 C CA . LYS A 1 85 ? -17.691 -19.838 26.079 1.00 85.88 85 LYS A CA 1
ATOM 628 C C . LYS A 1 85 ? -16.668 -18.747 25.813 1.00 85.88 85 LYS A C 1
ATOM 630 O O . LYS A 1 85 ? -16.390 -18.412 24.665 1.00 85.88 85 LYS A O 1
ATOM 635 N N . THR A 1 86 ? -16.059 -18.232 26.874 1.00 89.19 86 THR A N 1
ATOM 636 C CA . THR A 1 86 ? -14.915 -17.322 26.768 1.00 89.19 86 THR A CA 1
ATOM 637 C C . THR A 1 86 ? -13.709 -18.085 26.226 1.00 89.19 86 THR A C 1
ATOM 639 O O . THR A 1 86 ? -13.202 -18.987 26.889 1.00 89.19 86 THR A O 1
ATOM 642 N N . ILE A 1 87 ? -13.25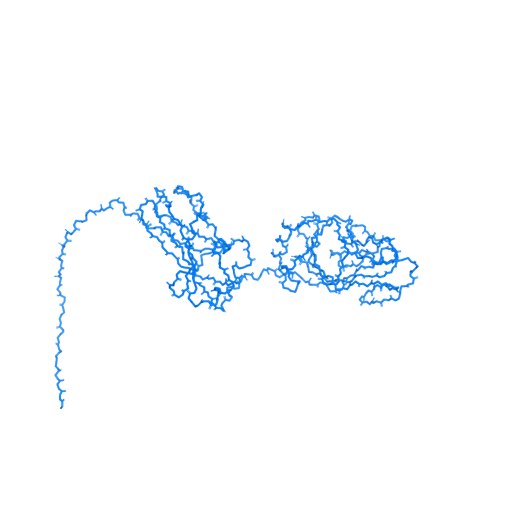4 -17.724 25.026 1.00 87.25 87 ILE A N 1
ATOM 643 C CA . ILE A 1 87 ? -12.077 -18.323 24.375 1.00 87.25 87 ILE A CA 1
ATOM 644 C C . ILE A 1 87 ? -10.827 -17.452 24.518 1.00 87.25 87 ILE A C 1
ATOM 646 O O . ILE A 1 87 ? -9.712 -17.963 24.440 1.00 87.25 87 ILE A O 1
ATOM 650 N N . LYS A 1 88 ? -11.001 -16.148 24.770 1.00 85.38 88 LYS A N 1
ATOM 651 C CA . LYS A 1 88 ? -9.923 -15.237 25.175 1.00 85.38 88 LYS A CA 1
ATOM 652 C C . LYS A 1 88 ? -10.372 -14.475 26.421 1.00 85.38 88 LYS A C 1
ATOM 654 O O . LYS A 1 88 ? -11.486 -13.938 26.414 1.00 85.38 88 LYS A O 1
ATOM 659 N N . PRO A 1 89 ? -9.551 -14.454 27.487 1.00 78.44 89 PRO A N 1
ATOM 660 C CA . PRO A 1 89 ? -9.912 -13.815 28.745 1.00 78.44 89 PRO A CA 1
ATOM 661 C C . PRO A 1 89 ? -10.147 -12.315 28.560 1.00 78.44 89 PRO A C 1
ATOM 663 O O . PRO A 1 89 ? -9.694 -11.716 27.586 1.00 78.44 89 PRO A O 1
ATOM 666 N N . ALA A 1 90 ? -10.864 -11.721 29.514 1.00 78.50 90 ALA A N 1
ATOM 667 C CA . ALA A 1 90 ? -11.130 -10.294 29.515 1.00 78.50 90 ALA A CA 1
ATOM 668 C C . ALA A 1 90 ? -9.819 -9.493 29.577 1.00 78.50 90 ALA A C 1
ATOM 670 O O . ALA A 1 90 ? -9.035 -9.621 30.517 1.00 78.50 90 ALA A O 1
ATOM 671 N N . TYR A 1 91 ? -9.602 -8.664 28.564 1.00 75.38 91 TYR A N 1
ATOM 672 C CA . TYR A 1 91 ? -8.604 -7.611 28.547 1.00 75.38 91 TYR A CA 1
ATOM 673 C C . TYR A 1 91 ? -9.200 -6.369 29.214 1.00 75.38 91 TYR A C 1
ATOM 675 O O . TYR A 1 91 ? -10.217 -5.838 28.757 1.00 75.38 91 TYR A O 1
ATOM 683 N N . GLU A 1 92 ? -8.579 -5.913 30.302 1.00 78.69 92 GLU A N 1
ATOM 684 C CA . GLU A 1 92 ? -8.937 -4.646 30.936 1.00 78.69 92 GLU A CA 1
ATOM 685 C C . GLU A 1 92 ? -8.278 -3.487 30.185 1.00 78.69 92 GLU A C 1
ATOM 687 O O . GLU A 1 92 ? -7.055 -3.436 30.007 1.00 78.69 92 GLU A O 1
ATOM 692 N N . VAL A 1 93 ? -9.103 -2.553 29.727 1.00 72.31 93 VAL A N 1
ATOM 693 C CA . VAL A 1 93 ? -8.672 -1.465 28.855 1.00 72.31 93 VAL A CA 1
ATOM 694 C C . VAL A 1 93 ? -8.030 -0.354 29.686 1.00 72.31 93 VAL A C 1
ATOM 696 O O . VAL A 1 93 ? -8.701 0.339 30.443 1.00 72.31 93 VAL A O 1
ATOM 699 N N . LYS A 1 94 ? -6.715 -0.160 29.528 1.00 60.53 94 LYS A N 1
ATOM 700 C CA . LYS A 1 94 ? -5.889 0.731 30.372 1.00 60.53 94 LYS A CA 1
ATOM 701 C C . LYS A 1 94 ? -5.971 2.233 30.042 1.00 60.53 94 LYS A C 1
ATOM 703 O O . LYS A 1 94 ? -5.078 2.985 30.438 1.00 60.53 94 LYS A O 1
ATOM 708 N N . THR A 1 95 ? -6.962 2.703 29.282 1.00 55.06 95 THR A N 1
ATOM 709 C CA . THR A 1 95 ? -7.030 4.134 28.932 1.00 55.06 95 THR A CA 1
ATOM 710 C C . THR A 1 95 ? -7.284 4.989 30.177 1.00 55.06 95 THR A C 1
ATOM 712 O O . THR A 1 95 ? -7.890 4.533 31.145 1.00 55.06 95 THR A O 1
ATOM 715 N N . LYS A 1 96 ? -6.786 6.239 30.183 1.00 50.16 96 LYS A N 1
ATOM 716 C CA . LYS A 1 96 ? -7.098 7.214 31.243 1.00 50.16 96 LYS A CA 1
ATOM 717 C C . LYS A 1 96 ? -8.614 7.406 31.268 1.00 50.16 96 LYS A C 1
ATOM 719 O O . LYS A 1 96 ? -9.150 8.130 30.435 1.00 50.16 96 LYS A O 1
ATOM 724 N N . MET A 1 97 ? -9.283 6.724 32.193 1.00 55.88 97 MET A N 1
ATOM 725 C CA . MET A 1 97 ? -10.719 6.828 32.410 1.00 55.88 97 MET A CA 1
ATOM 726 C C . MET A 1 97 ? -11.018 8.276 32.802 1.00 55.88 97 MET A C 1
ATOM 728 O O . MET A 1 97 ? -10.665 8.721 33.893 1.00 55.88 97 MET A O 1
ATOM 732 N N . GLY A 1 98 ? -11.543 9.051 31.852 1.00 49.81 98 GLY A N 1
ATOM 733 C CA . GLY A 1 98 ? -11.852 10.459 32.064 1.00 49.81 98 GLY A CA 1
ATOM 734 C C . GLY A 1 98 ? -12.969 10.625 33.092 1.00 49.81 98 GLY A C 1
ATOM 735 O O . GLY A 1 98 ? -13.882 9.800 33.170 1.00 49.81 98 GLY A O 1
ATOM 736 N N . ASN A 1 99 ? -12.907 11.710 33.867 1.00 43.50 99 ASN A N 1
ATOM 737 C CA . ASN A 1 99 ? -14.080 12.194 34.588 1.00 43.50 99 ASN A CA 1
ATOM 738 C C . ASN A 1 99 ? -15.140 12.643 33.577 1.00 43.50 99 ASN A C 1
ATOM 740 O O . ASN A 1 99 ? -14.798 13.141 32.503 1.00 43.50 99 ASN A O 1
ATOM 744 N N . GLY A 1 100 ? -16.410 12.422 33.925 1.00 48.34 100 GLY A N 1
ATOM 745 C CA . GLY A 1 100 ? -17.552 12.694 33.066 1.00 48.34 100 GLY A CA 1
ATOM 746 C C . GLY A 1 100 ? -17.530 14.085 32.431 1.00 48.34 100 GLY A C 1
ATOM 747 O O . GLY A 1 100 ? -17.075 15.065 33.020 1.00 48.34 100 GLY A O 1
ATOM 748 N N . GLY A 1 101 ? -18.041 14.146 31.200 1.00 39.88 101 GLY A N 1
ATOM 749 C CA . GLY A 1 101 ? -18.349 15.408 30.536 1.00 39.88 101 GLY A CA 1
ATOM 750 C C . GLY A 1 101 ? -17.580 15.748 29.261 1.00 39.88 101 GLY A C 1
ATOM 751 O O . GLY A 1 101 ? -17.813 16.836 28.752 1.00 39.88 101 GLY A O 1
ATOM 752 N N . ASP A 1 102 ? -16.756 14.867 28.677 1.00 39.59 102 ASP A N 1
ATOM 753 C CA . ASP A 1 102 ? -16.273 15.090 27.300 1.00 39.59 102 ASP A CA 1
ATOM 754 C C . ASP A 1 102 ? -17.347 14.668 26.276 1.00 39.59 102 ASP A C 1
ATOM 756 O O . ASP A 1 102 ? -17.418 13.558 25.750 1.00 39.59 102 ASP A O 1
ATOM 760 N N . VAL A 1 103 ? -18.250 15.630 26.110 1.00 41.88 103 VAL A N 1
ATOM 761 C CA . VAL A 1 103 ? -19.260 15.901 25.086 1.00 41.88 103 VAL A CA 1
ATOM 762 C C . VAL A 1 103 ? -18.922 15.343 23.693 1.00 41.88 103 VAL A C 1
ATOM 764 O O . VAL A 1 103 ? -17.783 15.413 23.245 1.00 41.88 103 VAL A O 1
ATOM 767 N N . ASN A 1 104 ? -19.949 14.925 22.943 1.00 37.88 104 ASN A N 1
ATOM 768 C CA . ASN A 1 104 ? -19.930 14.867 21.473 1.00 37.88 104 ASN A CA 1
ATOM 769 C C . ASN A 1 104 ? -18.739 14.124 20.833 1.00 37.88 104 ASN A C 1
ATOM 771 O O . ASN A 1 104 ? -17.846 14.727 20.241 1.00 37.88 104 ASN A O 1
ATOM 775 N N . GLY A 1 105 ? -18.793 12.791 20.828 1.00 36.50 105 GLY A N 1
ATOM 776 C CA . GLY A 1 105 ? -18.074 12.016 19.814 1.00 36.50 105 GLY A CA 1
ATOM 777 C C . GLY A 1 105 ? -16.568 11.849 20.016 1.00 36.50 105 GLY A C 1
ATOM 778 O O . GLY A 1 105 ? -15.872 11.632 19.025 1.00 36.50 105 GLY A O 1
ATOM 779 N N . LYS A 1 106 ? -16.051 11.878 21.253 1.00 43.19 106 LYS A N 1
ATOM 780 C CA . LYS A 1 106 ? -14.695 11.375 21.521 1.00 43.19 106 LYS A CA 1
ATOM 781 C C . LYS A 1 106 ? -14.710 9.940 22.069 1.00 43.19 106 LYS A C 1
ATOM 783 O O . LYS A 1 106 ? -15.470 9.640 22.988 1.00 43.19 106 LYS A O 1
ATOM 788 N N . PRO A 1 107 ? -13.891 9.040 21.504 1.00 48.06 107 PRO A N 1
ATOM 789 C CA . PRO A 1 107 ? -13.824 7.649 21.929 1.00 48.06 107 PRO A CA 1
ATOM 790 C C . PRO A 1 107 ? -13.152 7.475 23.297 1.00 48.06 107 PRO A C 1
ATOM 792 O O . PRO A 1 107 ? -12.113 8.074 23.561 1.00 48.06 107 PRO A O 1
ATOM 795 N N . PHE A 1 108 ? -13.728 6.617 24.149 1.00 58.53 108 PHE A N 1
ATOM 796 C CA . PHE A 1 108 ? -13.192 6.292 25.483 1.00 58.53 108 PHE A CA 1
ATOM 797 C C . PHE A 1 108 ? -12.039 5.280 25.421 1.00 58.53 108 PHE A C 1
ATOM 799 O O . PHE A 1 108 ? -11.129 5.313 26.254 1.00 58.53 108 PHE A O 1
ATOM 806 N N . ALA A 1 109 ? -12.050 4.400 24.417 1.00 57.78 109 ALA A N 1
ATOM 807 C CA . ALA A 1 109 ? -10.924 3.544 24.089 1.00 57.78 109 ALA A CA 1
ATOM 808 C C . ALA A 1 109 ? -10.984 3.040 22.643 1.00 57.78 109 ALA A C 1
ATOM 810 O O . ALA A 1 109 ? -12.038 2.650 22.142 1.00 57.78 109 ALA A O 1
ATOM 811 N N . THR A 1 110 ? -9.824 2.975 21.996 1.00 62.34 110 THR A N 1
ATOM 812 C CA . THR A 1 110 ? -9.646 2.211 20.756 1.00 62.34 110 THR A CA 1
ATOM 813 C C . THR A 1 110 ? -9.008 0.879 21.114 1.00 62.34 110 THR A C 1
ATOM 815 O O . THR A 1 110 ? -7.984 0.863 21.793 1.00 62.34 110 THR A O 1
ATOM 818 N N . ILE A 1 111 ? -9.614 -0.225 20.675 1.00 63.22 111 ILE A N 1
ATOM 819 C CA . ILE A 1 111 ? -9.141 -1.585 20.945 1.00 63.22 111 ILE A CA 1
ATOM 820 C C . ILE A 1 111 ? -8.766 -2.227 19.615 1.00 63.22 111 ILE A C 1
ATOM 822 O O . ILE A 1 111 ? -9.567 -2.286 18.677 1.00 63.22 111 ILE A O 1
ATOM 826 N N . LYS A 1 112 ? -7.535 -2.718 19.510 1.00 63.03 112 LYS A N 1
ATOM 827 C CA . LYS A 1 112 ? -7.082 -3.442 18.321 1.00 63.03 112 LYS A CA 1
ATOM 828 C C . LYS A 1 112 ? -7.318 -4.937 18.526 1.00 63.03 112 LYS A C 1
ATOM 830 O O . LYS A 1 112 ? -7.215 -5.435 19.641 1.00 63.03 112 LYS A O 1
ATOM 835 N N . LEU A 1 113 ? -7.571 -5.697 17.454 1.00 57.59 113 LEU A N 1
ATOM 836 C CA . LEU A 1 113 ? -7.658 -7.168 17.575 1.00 57.59 113 LEU A CA 1
ATOM 837 C C . LEU A 1 113 ? -6.386 -7.802 18.097 1.00 57.59 113 LEU A C 1
ATOM 839 O O . LEU A 1 113 ? -6.458 -8.830 18.764 1.00 57.59 113 LEU A O 1
ATOM 843 N N . ALA A 1 114 ? -5.239 -7.211 17.762 1.00 59.41 114 ALA A N 1
ATOM 844 C CA . ALA A 1 114 ? -3.957 -7.673 18.261 1.00 59.41 114 ALA A CA 1
ATOM 845 C C . ALA A 1 114 ? -3.941 -7.687 19.799 1.00 59.41 114 ALA A C 1
ATOM 847 O O . ALA A 1 114 ? -3.420 -8.629 20.385 1.00 59.41 114 ALA A O 1
ATOM 848 N N . ASP A 1 115 ? -4.610 -6.724 20.446 1.00 68.31 115 ASP A N 1
ATOM 849 C CA . ASP A 1 115 ? -4.734 -6.667 21.907 1.00 68.31 115 ASP A CA 1
ATOM 850 C C . ASP A 1 115 ? -5.595 -7.820 22.459 1.00 68.31 115 ASP A C 1
ATOM 852 O O . ASP A 1 115 ? -5.445 -8.222 23.612 1.00 68.31 115 ASP A O 1
ATOM 856 N N . LEU A 1 116 ? -6.479 -8.385 21.627 1.00 72.44 116 LEU A N 1
ATOM 857 C CA . LEU A 1 116 ? -7.402 -9.470 21.974 1.00 72.44 116 LEU A CA 1
ATOM 858 C C . LEU A 1 116 ? -6.877 -10.869 21.604 1.00 72.44 116 LEU A C 1
ATOM 860 O O . LEU A 1 116 ? -7.539 -11.863 21.906 1.00 72.44 116 LEU A O 1
ATOM 864 N N . ASN A 1 117 ? -5.703 -10.973 20.966 1.00 70.44 117 ASN A N 1
ATOM 865 C CA . ASN A 1 117 ? -5.074 -12.240 20.561 1.00 70.44 117 ASN A CA 1
ATOM 866 C C . ASN A 1 117 ? -6.008 -13.188 19.771 1.00 70.44 117 ASN A C 1
ATOM 868 O O . ASN A 1 117 ? -5.982 -14.412 19.968 1.00 70.44 117 ASN A O 1
ATOM 872 N N . ILE A 1 118 ? -6.845 -12.631 18.887 1.00 75.44 118 ILE A N 1
ATOM 873 C CA . ILE A 1 118 ? -7.684 -13.413 17.965 1.00 75.44 118 ILE A CA 1
ATOM 874 C C . ILE A 1 118 ? -6.799 -13.930 16.822 1.00 75.44 118 ILE A C 1
ATOM 876 O O . ILE A 1 118 ? -6.187 -13.151 16.094 1.00 75.44 118 ILE A O 1
ATOM 880 N N . SER A 1 119 ? -6.721 -15.250 16.682 1.00 70.94 119 SER A N 1
ATOM 881 C CA . SER A 1 119 ? -5.919 -15.956 15.678 1.00 70.94 119 SER A CA 1
ATOM 882 C C . SER A 1 119 ? -6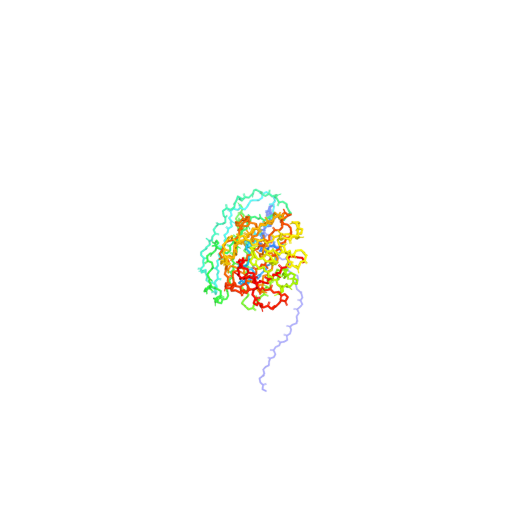.762 -16.404 14.481 1.00 70.94 119 SER A C 1
ATOM 884 O O . SER A 1 119 ? -7.989 -16.422 14.549 1.00 70.94 119 SER A O 1
ATOM 886 N N . GLU A 1 120 ? -6.121 -16.816 13.380 1.00 68.56 120 GLU A N 1
ATOM 887 C CA . GLU A 1 120 ? -6.843 -17.300 12.191 1.00 68.56 120 GLU A CA 1
ATOM 888 C C . GLU A 1 120 ? -7.796 -18.467 12.490 1.00 68.56 120 GLU A C 1
ATOM 890 O O . GLU A 1 120 ? -8.889 -18.515 11.929 1.00 68.56 120 GLU A O 1
ATOM 895 N N . GLY A 1 121 ? -7.414 -19.369 13.400 1.00 68.19 121 GLY A N 1
ATOM 896 C CA . GLY A 1 121 ? -8.248 -20.504 13.799 1.00 68.19 121 GLY A CA 1
ATOM 897 C C . GLY A 1 121 ? -9.507 -20.105 14.575 1.00 68.19 121 GLY A C 1
ATOM 898 O O . GLY A 1 121 ? -10.508 -20.813 14.509 1.00 68.19 121 GLY A O 1
ATOM 899 N N . ASP A 1 122 ? -9.499 -18.954 15.254 1.00 79.88 122 ASP A N 1
ATOM 900 C CA . ASP A 1 122 ? -10.635 -18.496 16.063 1.00 79.88 122 ASP A CA 1
ATOM 901 C C . ASP A 1 122 ? -11.820 -18.053 15.181 1.00 79.88 122 ASP A C 1
ATOM 903 O O . ASP A 1 122 ? -12.974 -18.210 15.571 1.00 79.88 122 ASP A O 1
ATOM 907 N N . PHE A 1 123 ? -11.560 -17.572 13.957 1.00 76.88 123 PHE A N 1
ATOM 908 C CA . PHE A 1 123 ? -12.599 -17.173 12.992 1.00 76.88 123 PHE A CA 1
ATOM 909 C C . PHE A 1 123 ? -13.418 -18.347 12.440 1.00 76.88 123 PHE A C 1
ATOM 911 O O . PHE A 1 123 ? -14.496 -18.135 11.888 1.00 76.88 123 PHE A O 1
ATOM 918 N N . ALA A 1 124 ? -12.928 -19.579 12.586 1.00 76.94 124 ALA A N 1
ATOM 919 C CA . ALA A 1 124 ? -13.675 -20.778 12.219 1.00 76.94 124 ALA A CA 1
ATOM 920 C C . ALA A 1 124 ? -14.652 -21.227 13.322 1.00 76.94 124 ALA A C 1
ATOM 922 O O . ALA A 1 124 ? -15.461 -22.128 13.091 1.00 76.94 124 ALA A O 1
ATOM 923 N N . LEU A 1 125 ? -14.589 -20.630 14.520 1.00 79.44 125 LEU A N 1
ATOM 924 C CA . LEU A 1 125 ? -15.420 -21.037 15.646 1.00 79.44 125 LEU A CA 1
ATOM 925 C C . LEU A 1 125 ? -16.856 -20.501 15.497 1.00 79.44 125 LEU A C 1
ATOM 927 O O . LEU A 1 125 ? -17.058 -19.302 15.273 1.00 79.44 125 LEU A O 1
ATOM 931 N N . PRO A 1 126 ? -17.881 -21.358 15.653 1.00 78.38 126 PRO A N 1
ATOM 932 C CA . PRO A 1 126 ? -19.269 -20.931 15.565 1.00 78.38 126 PRO A CA 1
ATOM 933 C C . PRO A 1 126 ? -19.625 -19.957 16.695 1.00 78.38 126 PRO A C 1
ATOM 935 O O . PRO A 1 126 ? -19.179 -20.084 17.836 1.00 78.38 126 PRO A O 1
ATOM 938 N N . GLY A 1 127 ? -20.457 -18.965 16.373 1.00 83.38 127 GLY A N 1
ATOM 939 C CA . GLY A 1 127 ? -20.935 -17.989 17.355 1.00 83.38 127 GLY A CA 1
ATOM 940 C C . GLY A 1 127 ? -19.845 -17.071 17.917 1.00 83.38 127 GLY A C 1
ATOM 941 O O . GLY A 1 127 ? -20.027 -16.543 19.016 1.00 83.38 127 GLY A O 1
ATOM 942 N N . LEU A 1 128 ? -18.729 -16.893 17.196 1.00 87.62 128 LEU A N 1
ATOM 943 C CA . LEU A 1 128 ? -17.675 -15.954 17.570 1.00 87.62 128 LEU A CA 1
ATOM 944 C C . LEU A 1 128 ? -18.256 -14.542 17.772 1.00 87.62 128 LEU A C 1
ATOM 946 O O . LEU A 1 128 ? -19.025 -14.034 16.952 1.00 87.62 128 LEU A O 1
ATOM 950 N N . LYS A 1 129 ? -17.892 -13.891 18.874 1.00 90.94 129 LYS A N 1
ATOM 951 C CA . LYS A 1 129 ? -18.277 -12.512 19.183 1.00 90.94 129 LYS A CA 1
ATOM 952 C C . LYS A 1 129 ? -17.272 -11.848 20.116 1.00 90.94 129 LYS A C 1
ATOM 954 O O . LYS A 1 129 ? -16.626 -12.510 20.929 1.00 90.94 129 LYS A O 1
ATOM 959 N N . ILE A 1 130 ? -17.188 -10.528 20.024 1.00 90.25 130 ILE A N 1
ATOM 960 C CA . ILE A 1 130 ? -16.473 -9.685 20.984 1.00 90.25 130 ILE A CA 1
ATOM 961 C C . ILE A 1 130 ? -17.509 -9.109 21.946 1.00 90.25 130 ILE A C 1
ATOM 963 O O . ILE A 1 130 ? -18.566 -8.644 21.521 1.00 90.25 130 ILE A O 1
ATOM 967 N N . VAL A 1 131 ? -17.221 -9.150 23.242 1.00 91.94 131 VAL A N 1
ATOM 968 C CA . VAL A 1 131 ? -18.114 -8.646 24.289 1.00 91.94 131 VAL A CA 1
ATOM 969 C C . VAL A 1 131 ? -17.386 -7.573 25.074 1.00 91.94 131 VAL A C 1
ATOM 971 O O . VAL A 1 131 ? -16.335 -7.847 25.652 1.00 91.94 131 VAL A O 1
ATOM 974 N N . ALA A 1 132 ? -17.959 -6.372 25.104 1.00 89.62 132 ALA A N 1
ATOM 975 C CA . ALA A 1 132 ? -17.483 -5.265 25.919 1.00 89.62 132 ALA A CA 1
ATOM 976 C C . ALA A 1 132 ? -18.424 -5.063 27.105 1.00 89.62 132 ALA A C 1
ATOM 978 O O . ALA A 1 132 ? -19.634 -4.898 26.926 1.00 89.62 132 ALA A O 1
ATOM 979 N N . LYS A 1 133 ? -17.855 -5.063 28.309 1.00 90.44 133 LYS A N 1
ATOM 980 C CA . LYS A 1 133 ? -18.552 -4.796 29.562 1.00 90.44 133 LYS A CA 1
ATOM 981 C C . LYS A 1 133 ? -17.982 -3.534 30.197 1.00 90.44 133 LYS A C 1
ATOM 983 O O . LYS A 1 133 ? -16.791 -3.469 30.490 1.00 90.44 133 LYS A O 1
ATOM 988 N N . ALA A 1 134 ? -18.843 -2.550 30.416 1.00 86.19 134 ALA A N 1
ATOM 989 C CA . ALA A 1 134 ? -18.522 -1.311 31.106 1.00 86.19 134 ALA A CA 1
ATOM 990 C C . ALA A 1 134 ? -19.211 -1.283 32.472 1.00 86.19 134 ALA A C 1
ATOM 992 O O . ALA A 1 134 ? -20.400 -1.590 32.565 1.00 86.19 134 ALA A O 1
ATOM 993 N N . THR A 1 135 ? -18.482 -0.864 33.500 1.00 86.44 135 THR A N 1
ATOM 994 C CA . THR A 1 135 ? -19.008 -0.627 34.847 1.00 86.44 135 THR A CA 1
ATOM 995 C C . THR A 1 135 ? -18.758 0.829 35.210 1.00 86.44 135 THR A C 1
ATOM 997 O O . THR A 1 135 ? -17.646 1.336 35.047 1.00 86.44 135 THR A O 1
ATOM 1000 N N . ASP A 1 136 ? -19.783 1.529 35.686 1.00 83.88 136 ASP A N 1
ATOM 1001 C CA . ASP A 1 136 ? -19.652 2.913 36.146 1.00 83.88 136 ASP A CA 1
ATOM 1002 C C . ASP A 1 136 ? -19.187 3.003 37.616 1.00 83.88 136 ASP A C 1
ATOM 1004 O O . ASP A 1 136 ? -19.075 2.001 38.330 1.00 83.88 136 ASP A O 1
ATOM 1008 N N . SER A 1 137 ? -18.882 4.207 38.099 1.00 81.75 137 SER A N 1
ATOM 1009 C CA . SER A 1 137 ? -18.422 4.456 39.477 1.00 81.75 137 SER A CA 1
ATOM 1010 C C . SER A 1 137 ? -19.474 4.196 40.557 1.00 81.75 137 SER A C 1
ATOM 1012 O O . SER A 1 137 ? -19.171 4.192 41.751 1.00 81.75 137 SER A O 1
ATOM 1014 N N . LYS A 1 138 ? -20.711 3.937 40.149 1.00 84.69 138 LYS A N 1
ATOM 1015 C CA . LYS A 1 138 ? -21.863 3.625 40.991 1.00 84.69 138 LYS A CA 1
ATOM 1016 C C . LYS A 1 138 ? -22.309 2.162 40.822 1.00 84.69 138 LYS A C 1
ATOM 1018 O O . LYS A 1 138 ? -23.329 1.769 41.383 1.00 84.69 138 LYS A O 1
ATOM 1023 N N . LYS A 1 139 ? -21.490 1.345 40.146 1.00 86.50 139 LYS A N 1
ATOM 1024 C CA . LYS A 1 139 ? -21.642 -0.103 39.951 1.00 86.50 139 LYS A CA 1
ATOM 1025 C C . LYS A 1 139 ? -22.827 -0.517 39.069 1.00 86.50 139 LYS A C 1
ATOM 1027 O O . LYS A 1 139 ? -23.287 -1.651 39.191 1.00 86.50 139 LYS A O 1
ATOM 1032 N N . LYS A 1 140 ? -23.320 0.348 38.174 1.00 85.81 140 LYS A N 1
ATOM 1033 C CA . LYS A 1 140 ? -24.191 -0.113 37.080 1.00 85.81 140 LYS A CA 1
ATOM 1034 C C . LYS A 1 140 ? -23.339 -0.639 35.937 1.00 85.81 140 LYS A C 1
ATOM 1036 O O . LYS A 1 140 ? -22.349 -0.024 35.540 1.00 85.81 140 LYS A O 1
ATOM 1041 N N . ASP A 1 141 ? -23.777 -1.773 35.411 1.00 88.56 141 ASP A N 1
ATOM 1042 C CA . ASP A 1 141 ? -23.129 -2.467 34.311 1.00 88.56 141 ASP A CA 1
ATOM 1043 C C . ASP A 1 141 ? -23.876 -2.220 32.999 1.00 88.56 141 ASP A C 1
ATOM 1045 O O . ASP A 1 141 ? -25.107 -2.163 32.960 1.00 88.56 141 ASP A O 1
ATOM 1049 N N . ALA A 1 142 ? -23.123 -2.158 31.908 1.00 88.88 142 ALA A N 1
ATOM 1050 C CA . ALA A 1 142 ? -23.637 -2.245 30.552 1.00 88.88 142 ALA A CA 1
ATOM 1051 C C . ALA A 1 142 ? -22.785 -3.208 29.739 1.00 88.88 142 ALA A C 1
ATOM 1053 O O . ALA A 1 142 ? -21.563 -3.243 29.866 1.00 88.88 142 ALA A O 1
ATOM 1054 N N . THR A 1 143 ? -23.442 -4.011 28.911 1.00 91.88 143 THR A N 1
ATOM 1055 C CA . THR A 1 143 ? -22.783 -5.004 28.064 1.00 91.88 143 THR A CA 1
ATOM 1056 C C . THR A 1 143 ? -23.258 -4.830 26.636 1.00 91.88 143 THR A C 1
ATOM 1058 O O . THR A 1 143 ? -24.460 -4.726 26.397 1.00 91.88 143 THR A O 1
ATOM 1061 N N . GLN A 1 144 ? -22.320 -4.823 25.696 1.00 92.38 144 GLN A N 1
ATOM 1062 C CA . GLN A 1 144 ? -22.611 -4.840 24.270 1.00 92.38 144 GLN A CA 1
ATOM 1063 C C . GLN A 1 144 ? -21.827 -5.963 23.600 1.00 92.38 144 GLN A C 1
ATOM 1065 O O . GLN A 1 144 ? -20.669 -6.228 23.930 1.00 92.38 144 GLN A O 1
ATOM 1070 N N . GLU A 1 145 ? -22.470 -6.602 22.629 1.00 93.56 145 GLU A N 1
ATOM 1071 C CA . GLU A 1 145 ? -21.871 -7.649 21.809 1.00 93.56 145 GLU A CA 1
ATOM 1072 C C . GLU A 1 145 ? -21.649 -7.146 20.384 1.00 93.56 145 GLU A C 1
ATOM 1074 O O . GLU A 1 145 ? -22.504 -6.457 19.818 1.00 93.56 145 GLU A O 1
ATOM 1079 N N . LEU A 1 146 ? -20.518 -7.535 19.805 1.00 90.25 146 LEU A N 1
ATOM 1080 C CA . LEU A 1 146 ? -20.200 -7.384 18.395 1.00 90.25 146 LEU A CA 1
ATOM 1081 C C . LEU A 1 146 ? -20.071 -8.778 17.785 1.00 90.25 146 LEU A C 1
ATOM 1083 O O . LEU A 1 146 ? -19.162 -9.537 18.130 1.00 90.25 146 LEU A O 1
ATOM 1087 N N . LYS A 1 147 ? -21.009 -9.142 16.914 1.00 90.75 147 LYS A N 1
ATOM 1088 C CA . LYS A 1 147 ? -21.113 -10.504 16.379 1.00 90.75 147 LYS A CA 1
ATOM 1089 C C . LYS A 1 147 ? -20.163 -10.702 15.206 1.00 90.75 147 LYS A C 1
ATOM 1091 O O . LYS A 1 147 ? -20.084 -9.853 14.322 1.00 90.75 147 LYS A O 1
ATOM 1096 N N . TYR A 1 148 ? -19.473 -11.834 15.160 1.00 86.06 148 TYR A N 1
ATOM 1097 C CA . TYR A 1 148 ? -18.751 -12.212 13.955 1.00 86.06 148 TYR A CA 1
ATOM 1098 C C . TYR A 1 148 ? -19.741 -12.659 12.884 1.00 86.06 148 TYR A C 1
ATOM 1100 O O . TYR A 1 148 ? -20.632 -13.473 13.143 1.00 86.06 148 TYR A O 1
ATOM 1108 N N . LYS A 1 149 ? -19.561 -12.156 11.667 1.00 82.88 149 LYS A N 1
ATOM 1109 C CA . LYS A 1 149 ? -20.364 -12.546 10.515 1.00 82.88 149 LYS A CA 1
ATOM 1110 C C . LYS A 1 149 ? -19.523 -13.370 9.551 1.00 82.88 149 LYS A C 1
ATOM 1112 O O . LYS A 1 149 ? -18.823 -12.838 8.692 1.00 82.88 149 LYS A O 1
ATOM 1117 N N . ALA A 1 150 ? -19.610 -14.691 9.699 1.00 67.06 150 ALA A N 1
ATOM 1118 C CA . ALA A 1 150 ? -18.974 -15.633 8.788 1.00 67.06 150 ALA A CA 1
ATOM 1119 C C . ALA A 1 150 ? -19.515 -15.438 7.361 1.00 67.06 150 ALA A C 1
ATOM 1121 O O . ALA A 1 150 ? -20.725 -15.353 7.149 1.00 67.06 150 ALA A O 1
ATOM 1122 N N . GLY A 1 151 ? -18.621 -15.331 6.377 1.00 58.12 151 GLY A N 1
ATOM 1123 C CA . GLY A 1 151 ? -18.998 -15.228 4.963 1.00 58.12 151 GLY A CA 1
ATOM 1124 C C . GLY A 1 151 ? -19.682 -13.922 4.551 1.00 58.12 151 GLY A C 1
ATOM 1125 O O . GLY A 1 151 ? -20.067 -13.785 3.394 1.00 58.12 151 GLY A O 1
ATOM 1126 N N . SER A 1 152 ? -19.815 -12.943 5.446 1.00 43.81 152 SER A N 1
ATOM 1127 C CA . SER A 1 152 ? -20.119 -11.582 5.025 1.00 43.81 152 SER A CA 1
ATOM 1128 C C . SER A 1 152 ? -18.837 -10.799 5.018 1.00 43.81 152 SER A C 1
ATOM 1130 O O . SER A 1 152 ? -18.332 -10.401 6.064 1.00 43.81 152 SER A O 1
ATOM 1132 N N . SER A 1 153 ? -18.355 -10.513 3.816 1.00 37.62 153 SER A N 1
ATOM 1133 C CA . SER A 1 153 ? -17.638 -9.272 3.638 1.00 37.62 153 SER A CA 1
ATOM 1134 C C . SER A 1 153 ? -18.589 -8.168 4.111 1.00 37.62 153 SER A C 1
ATOM 1136 O O . SER A 1 153 ? -19.481 -7.739 3.377 1.00 37.62 153 SER A O 1
ATOM 1138 N N . VAL A 1 154 ? -18.407 -7.663 5.332 1.00 36.28 154 VAL A N 1
ATOM 1139 C CA . VAL A 1 154 ? -18.458 -6.210 5.447 1.00 36.28 154 VAL A CA 1
ATOM 1140 C C . VAL A 1 154 ? -17.317 -5.822 4.539 1.00 36.28 154 VAL A C 1
ATOM 1142 O O . VAL A 1 154 ? -16.164 -5.992 4.919 1.00 36.28 154 VAL A O 1
ATOM 1145 N N . THR A 1 155 ? -17.627 -5.539 3.272 1.00 38.50 155 THR A N 1
ATOM 1146 C CA . THR A 1 155 ? -16.634 -5.078 2.318 1.00 38.50 155 THR A CA 1
ATOM 1147 C C . THR A 1 155 ? -15.963 -3.943 3.081 1.00 38.50 155 THR A C 1
ATOM 1149 O O . THR A 1 155 ? -16.659 -2.958 3.358 1.00 38.50 155 THR A O 1
ATOM 1152 N N . PRO A 1 156 ? -14.677 -4.063 3.491 1.00 39.72 156 PRO A N 1
ATOM 1153 C CA . PRO A 1 156 ? -13.921 -2.856 3.796 1.00 39.72 156 PRO A CA 1
ATOM 1154 C C . PRO A 1 156 ? -14.231 -1.956 2.612 1.00 39.72 156 PRO A C 1
ATOM 1156 O O . PRO A 1 156 ? -14.302 -2.512 1.506 1.00 39.72 156 PRO A O 1
ATOM 1159 N N . SER A 1 157 ? -14.528 -0.662 2.789 1.00 43.47 157 SER A N 1
ATOM 1160 C CA . SER A 1 157 ? -14.602 0.211 1.612 1.00 43.47 157 SER A CA 1
ATOM 1161 C C . SER A 1 157 ? -13.409 -0.200 0.759 1.00 43.47 157 SER A C 1
ATOM 1163 O O . SER A 1 157 ? -12.292 -0.248 1.279 1.00 43.47 157 SER A O 1
ATOM 1165 N N . LYS A 1 158 ? -13.664 -0.793 -0.426 1.00 51.97 158 LYS A N 1
ATOM 1166 C CA . LYS A 1 158 ? -12.568 -1.291 -1.256 1.00 51.97 158 LYS A CA 1
ATOM 1167 C C . LYS A 1 158 ? -11.788 -0.016 -1.434 1.00 51.97 158 LYS A C 1
ATOM 1169 O O . LYS A 1 158 ? -12.355 0.896 -2.041 1.00 51.97 158 LYS A O 1
ATOM 1174 N N . GLY A 1 159 ? -10.631 0.087 -0.771 1.00 58.91 159 GLY A N 1
ATOM 1175 C CA . GLY A 1 159 ? -9.874 1.325 -0.758 1.00 58.91 159 GLY A CA 1
ATOM 1176 C C . GLY A 1 159 ? -9.814 1.789 -2.199 1.00 58.91 159 GLY A C 1
ATOM 1177 O O . GLY A 1 159 ? -9.815 0.947 -3.109 1.00 58.91 159 GLY A O 1
ATOM 1178 N N . THR A 1 160 ? -9.918 3.088 -2.420 1.00 78.06 160 THR A N 1
ATOM 1179 C CA . THR A 1 160 ? -10.072 3.636 -3.760 1.00 78.06 160 THR A CA 1
ATOM 1180 C C . THR A 1 160 ? -9.047 2.960 -4.673 1.00 78.06 160 THR A C 1
ATOM 1182 O O . THR A 1 160 ? -7.843 3.050 -4.398 1.00 78.06 160 THR A O 1
ATOM 1185 N N . PRO A 1 161 ? -9.483 2.184 -5.689 1.00 81.50 161 PRO A N 1
ATOM 1186 C CA . PRO A 1 161 ? -8.544 1.489 -6.548 1.00 81.50 161 PRO A CA 1
ATOM 1187 C C . PRO A 1 161 ? -7.586 2.510 -7.138 1.00 81.50 161 PRO A C 1
ATOM 1189 O O . PRO A 1 161 ? -8.008 3.606 -7.517 1.00 81.50 161 PRO A O 1
ATOM 1192 N N . MET A 1 162 ? -6.302 2.167 -7.217 1.00 86.50 162 MET A N 1
ATOM 1193 C CA . MET A 1 162 ? -5.369 3.058 -7.896 1.00 86.50 162 MET A CA 1
ATOM 1194 C C . MET A 1 162 ? -5.827 3.308 -9.341 1.00 86.50 162 MET A C 1
ATOM 1196 O O . MET A 1 162 ? -6.457 2.451 -9.968 1.00 86.50 162 MET A O 1
ATOM 1200 N N . ALA A 1 163 ? -5.512 4.494 -9.857 1.00 82.06 163 ALA A N 1
ATOM 1201 C CA . ALA A 1 163 ? -5.940 4.957 -11.167 1.00 82.06 163 ALA A CA 1
ATOM 1202 C C . ALA A 1 163 ? -5.360 4.106 -12.314 1.00 82.06 163 ALA A C 1
ATOM 1204 O O . ALA A 1 163 ? -4.617 3.141 -12.108 1.00 82.06 163 ALA A O 1
ATOM 1205 N N . LYS A 1 164 ? -5.714 4.482 -13.552 1.00 79.69 164 LYS A N 1
ATOM 1206 C CA . LYS A 1 164 ? -5.404 3.730 -14.776 1.00 79.69 164 LYS A CA 1
ATOM 1207 C C . LYS A 1 164 ? -3.939 3.277 -14.823 1.00 79.69 164 LYS A C 1
ATOM 1209 O O . LYS A 1 164 ? -3.017 4.085 -14.711 1.00 79.69 164 LYS A O 1
ATOM 1214 N N . GLU A 1 165 ? -3.764 1.979 -15.045 1.00 89.44 165 GLU A N 1
ATOM 1215 C CA . GLU A 1 165 ? -2.469 1.335 -15.232 1.00 89.44 165 GLU A CA 1
ATOM 1216 C C . GLU A 1 165 ? -1.790 1.819 -16.521 1.00 89.44 165 GLU A C 1
ATOM 1218 O O . GLU A 1 165 ? -2.426 1.956 -17.572 1.00 89.44 165 GLU A O 1
ATOM 1223 N N . ASN A 1 166 ? -0.482 2.046 -16.440 1.00 90.81 166 ASN A N 1
ATOM 1224 C CA . ASN A 1 166 ? 0.396 2.166 -17.592 1.00 90.81 166 ASN A CA 1
ATOM 1225 C C . ASN A 1 166 ? 1.255 0.900 -17.697 1.00 90.81 166 ASN A C 1
ATOM 1227 O O . ASN A 1 166 ? 1.981 0.562 -16.761 1.00 90.81 166 ASN A O 1
ATOM 1231 N N . THR A 1 167 ? 1.160 0.208 -18.831 1.00 87.94 167 THR A N 1
ATOM 1232 C CA . THR A 1 167 ? 1.788 -1.099 -19.076 1.00 87.94 167 THR A CA 1
ATOM 1233 C C . THR A 1 167 ? 3.038 -1.030 -19.953 1.00 87.94 167 THR A C 1
ATOM 1235 O O . THR A 1 167 ? 3.743 -2.028 -20.073 1.00 87.94 167 THR A O 1
ATOM 1238 N N . ALA A 1 168 ? 3.325 0.124 -20.561 1.00 84.62 168 ALA A N 1
ATOM 1239 C CA . ALA A 1 168 ? 4.359 0.282 -21.585 1.00 84.62 168 ALA A CA 1
ATOM 1240 C C . ALA A 1 168 ? 5.516 1.179 -21.112 1.00 84.62 168 ALA A C 1
ATOM 1242 O O . ALA A 1 168 ? 5.984 2.049 -21.847 1.00 84.62 168 ALA A O 1
ATOM 1243 N N . ALA A 1 169 ? 5.961 1.007 -19.865 1.00 94.56 169 ALA A N 1
ATOM 1244 C CA . ALA A 1 169 ? 7.047 1.800 -19.303 1.00 94.56 169 ALA A CA 1
ATOM 1245 C C . ALA A 1 169 ? 8.374 1.038 -19.329 1.00 94.56 169 ALA A C 1
ATOM 1247 O O . ALA A 1 169 ? 8.436 -0.167 -19.069 1.00 94.56 169 ALA A O 1
ATOM 1248 N N . TYR A 1 170 ? 9.446 1.752 -19.663 1.00 94.56 170 TYR A N 1
ATOM 1249 C CA . TYR A 1 170 ? 10.780 1.180 -19.751 1.00 94.56 170 TYR A CA 1
ATOM 1250 C C . TYR A 1 170 ? 11.862 2.237 -19.547 1.00 94.56 170 TYR A C 1
ATOM 1252 O O . TYR A 1 170 ? 11.641 3.429 -19.766 1.00 94.56 170 TYR A O 1
ATOM 1260 N N . VAL A 1 171 ? 13.041 1.774 -19.142 1.00 94.31 171 VAL A N 1
ATOM 1261 C CA . VAL A 1 171 ? 14.273 2.560 -19.063 1.00 94.31 171 VAL A CA 1
ATOM 1262 C C . VAL A 1 171 ? 15.418 1.726 -19.630 1.00 94.31 171 VAL A C 1
ATOM 1264 O O . VAL A 1 171 ? 15.621 0.586 -19.212 1.00 94.31 171 VAL A O 1
ATOM 1267 N N . ASN A 1 172 ? 16.168 2.305 -20.563 1.00 92.31 172 ASN A N 1
ATOM 1268 C CA . ASN A 1 172 ? 17.361 1.687 -21.141 1.00 92.31 172 ASN A CA 1
ATOM 1269 C C . ASN A 1 172 ? 18.615 2.005 -20.322 1.00 92.31 172 ASN A C 1
ATOM 1271 O O . ASN A 1 172 ? 18.595 2.785 -19.366 1.00 92.31 172 ASN A O 1
ATOM 1275 N N . HIS A 1 173 ? 19.728 1.399 -20.714 1.00 90.25 173 HIS A N 1
ATOM 1276 C CA . HIS A 1 173 ? 21.033 1.699 -20.154 1.00 90.25 173 HIS A CA 1
ATOM 1277 C C . HIS A 1 173 ? 21.403 3.193 -20.260 1.00 90.25 173 HIS A C 1
ATOM 1279 O O . HIS A 1 173 ? 21.202 3.829 -21.294 1.00 90.25 173 HIS A O 1
ATOM 1285 N N . ALA A 1 174 ? 22.011 3.747 -19.204 1.00 82.88 174 ALA A N 1
ATOM 1286 C CA . ALA A 1 174 ? 22.358 5.168 -19.129 1.00 82.88 174 ALA A CA 1
ATOM 1287 C C . ALA A 1 174 ? 23.491 5.603 -20.082 1.00 82.88 174 ALA A C 1
ATOM 1289 O O . ALA A 1 174 ? 23.472 6.706 -20.619 1.00 82.88 174 ALA A O 1
ATOM 1290 N N . LEU A 1 175 ? 24.492 4.745 -20.292 1.00 77.44 175 LEU A N 1
ATOM 1291 C CA . LEU A 1 175 ? 25.626 5.029 -21.184 1.00 77.44 175 LEU A CA 1
ATOM 1292 C C . LEU A 1 175 ? 25.333 4.889 -22.693 1.00 77.44 175 LEU A C 1
ATOM 1294 O O . LEU A 1 175 ? 26.198 5.254 -23.491 1.00 77.44 175 LEU A O 1
ATOM 1298 N N . GLY A 1 176 ? 24.161 4.372 -23.082 1.00 67.94 176 GLY A N 1
ATOM 1299 C CA . GLY A 1 176 ? 23.783 4.187 -24.488 1.00 67.94 176 GLY A CA 1
ATOM 1300 C C . GLY A 1 176 ? 23.232 5.455 -25.149 1.00 67.94 176 GLY A C 1
ATOM 1301 O O . GLY A 1 176 ? 23.120 6.508 -24.528 1.00 67.94 176 GLY A O 1
ATOM 1302 N N . THR A 1 177 ? 22.831 5.357 -26.418 1.00 61.03 177 THR A N 1
ATOM 1303 C CA . THR A 1 177 ? 22.130 6.426 -27.168 1.00 61.03 177 THR A CA 1
ATOM 1304 C C . THR A 1 177 ? 20.661 6.603 -26.743 1.00 61.03 177 THR A C 1
ATOM 1306 O O . THR A 1 177 ? 19.931 7.399 -27.332 1.00 61.03 177 THR A O 1
ATOM 1309 N N . GLY A 1 178 ? 20.207 5.849 -25.738 1.00 70.12 178 GLY A N 1
ATOM 1310 C CA . GLY A 1 178 ? 18.796 5.593 -25.474 1.00 70.12 178 GLY A CA 1
ATOM 1311 C C . GLY A 1 178 ? 18.120 6.437 -24.389 1.00 70.12 178 GLY A C 1
ATOM 1312 O O . GLY A 1 178 ? 18.663 7.361 -23.776 1.00 70.12 178 GLY A O 1
ATOM 1313 N N . THR A 1 179 ? 16.869 6.061 -24.133 1.00 86.94 179 THR A N 1
ATOM 1314 C CA . THR A 1 179 ? 15.990 6.606 -23.098 1.00 86.94 179 THR A CA 1
ATOM 1315 C C . THR A 1 179 ? 16.318 6.032 -21.715 1.00 86.94 179 THR A C 1
ATOM 1317 O O . THR A 1 179 ? 15.623 5.150 -21.205 1.00 86.94 179 THR A O 1
ATOM 1320 N N . GLY A 1 180 ? 17.419 6.507 -21.126 1.00 92.19 180 GLY A N 1
ATOM 1321 C CA . GLY A 1 180 ? 17.909 6.099 -19.801 1.00 92.19 180 GLY A CA 1
ATOM 1322 C C . GLY A 1 180 ? 17.170 6.714 -18.603 1.00 92.19 180 GLY A C 1
ATOM 1323 O O . GLY A 1 180 ? 17.586 6.521 -17.461 1.00 92.19 180 GLY A O 1
ATOM 1324 N N . ALA A 1 181 ? 16.083 7.448 -18.840 1.00 94.88 181 ALA A N 1
ATOM 1325 C CA . ALA A 1 181 ? 15.191 7.959 -17.808 1.00 94.88 181 ALA A CA 1
ATOM 1326 C C . ALA A 1 181 ? 13.718 7.729 -18.172 1.00 94.88 181 ALA A C 1
ATOM 1328 O O . ALA A 1 181 ? 13.383 7.448 -19.323 1.00 94.88 181 ALA A O 1
ATOM 1329 N N . TYR A 1 182 ? 12.829 7.884 -17.195 1.00 96.06 182 TYR A N 1
ATOM 1330 C CA . TYR A 1 182 ? 11.383 7.840 -17.382 1.00 96.06 182 TYR A CA 1
ATOM 1331 C C . TYR A 1 182 ? 10.691 9.000 -16.665 1.00 96.06 182 TYR A C 1
ATOM 1333 O O . TYR A 1 182 ? 11.070 9.371 -15.551 1.00 96.06 182 TYR A O 1
ATOM 1341 N N . SER A 1 183 ? 9.655 9.531 -17.312 1.00 95.50 183 SER A N 1
ATOM 1342 C CA . SER A 1 183 ? 8.712 10.500 -16.758 1.00 95.50 183 SER A CA 1
ATOM 1343 C C . SER A 1 183 ? 7.394 9.784 -16.477 1.00 95.50 183 SER A C 1
ATOM 1345 O O . SER A 1 183 ? 6.685 9.401 -17.411 1.00 95.50 183 SER A O 1
ATOM 1347 N N . PHE A 1 184 ? 7.044 9.598 -15.206 1.00 93.81 184 PHE A N 1
ATOM 1348 C CA . PHE A 1 184 ? 5.737 9.086 -14.798 1.00 93.81 184 PHE A CA 1
ATOM 1349 C C . PHE A 1 184 ? 4.626 10.080 -15.129 1.00 93.81 184 PHE A C 1
ATOM 1351 O O . PHE A 1 184 ? 3.584 9.664 -15.646 1.00 93.81 184 PHE A O 1
ATOM 1358 N N . SER A 1 185 ? 4.867 11.373 -14.890 1.00 90.19 185 SER A N 1
ATOM 1359 C CA . SER A 1 185 ? 3.923 12.456 -15.198 1.00 90.19 185 SER A CA 1
ATOM 1360 C C . SER A 1 185 ? 3.675 12.597 -16.704 1.00 90.19 185 SER A C 1
ATOM 1362 O O . SER A 1 185 ? 2.528 12.656 -17.148 1.00 90.19 185 SER A O 1
ATOM 1364 N N . GLY A 1 186 ? 4.742 12.567 -17.505 1.00 90.19 186 GLY A N 1
ATOM 1365 C CA . GLY A 1 186 ? 4.697 12.615 -18.966 1.00 90.19 186 GLY A CA 1
ATOM 1366 C C . GLY A 1 186 ? 4.405 11.271 -19.637 1.00 90.19 186 GLY A C 1
ATOM 1367 O O . GLY A 1 186 ? 4.227 11.239 -20.853 1.00 90.19 186 GLY A O 1
ATOM 1368 N N . ARG A 1 187 ? 4.359 10.175 -18.867 1.00 92.56 187 ARG A N 1
ATOM 1369 C CA . ARG A 1 187 ? 4.093 8.793 -19.313 1.00 92.56 187 ARG A CA 1
ATOM 1370 C C . ARG A 1 187 ? 4.980 8.335 -20.473 1.00 92.56 187 ARG A C 1
ATOM 1372 O O . ARG A 1 187 ? 4.511 7.658 -21.388 1.00 92.56 187 ARG A O 1
ATOM 1379 N N . LYS A 1 188 ? 6.255 8.717 -20.453 1.00 93.19 188 LYS A N 1
ATOM 1380 C CA . LYS A 1 188 ? 7.187 8.501 -21.568 1.00 93.19 188 LYS A CA 1
ATOM 1381 C C . LYS A 1 188 ? 8.603 8.232 -21.078 1.00 93.19 188 LYS A C 1
ATOM 1383 O O . LYS A 1 188 ? 9.027 8.753 -20.045 1.00 93.19 188 LYS A O 1
ATOM 1388 N N . ALA A 1 189 ? 9.344 7.467 -21.868 1.00 93.12 189 ALA A N 1
ATOM 1389 C CA . ALA A 1 189 ? 10.779 7.331 -21.694 1.00 93.12 189 ALA A CA 1
ATOM 1390 C C . ALA A 1 189 ? 11.484 8.628 -22.149 1.00 93.12 189 ALA A C 1
ATOM 1392 O O . ALA A 1 189 ? 11.023 9.320 -23.059 1.00 93.12 189 ALA A O 1
ATOM 1393 N N . VAL A 1 190 ? 12.579 8.990 -21.485 1.00 93.81 190 VAL A N 1
ATOM 1394 C CA . VAL A 1 190 ? 13.295 10.261 -21.654 1.00 93.81 190 VAL A CA 1
ATOM 1395 C C . VAL A 1 190 ? 14.766 9.969 -21.933 1.00 93.81 190 VAL A C 1
ATOM 1397 O O . VAL A 1 190 ? 15.409 9.200 -21.218 1.00 93.81 190 VAL A O 1
ATOM 1400 N N . ALA A 1 191 ? 15.306 10.575 -22.991 1.00 90.44 191 ALA A N 1
ATOM 1401 C CA . ALA A 1 191 ? 16.726 10.494 -23.321 1.00 90.44 191 ALA A CA 1
ATOM 1402 C C . ALA A 1 191 ? 17.570 11.245 -22.284 1.00 90.44 191 ALA A C 1
ATOM 1404 O O . ALA A 1 191 ? 17.238 12.369 -21.912 1.00 90.44 191 ALA A O 1
ATOM 1405 N N . LEU A 1 192 ? 18.682 10.652 -21.840 1.00 87.88 192 LEU A N 1
ATOM 1406 C CA . LEU A 1 192 ? 19.600 11.331 -20.916 1.00 87.88 192 LEU A CA 1
ATOM 1407 C C . LEU A 1 192 ? 20.361 12.464 -21.607 1.00 87.88 192 LEU A C 1
ATOM 1409 O O . LEU A 1 192 ? 20.552 13.529 -21.023 1.00 87.88 192 LEU A O 1
ATOM 1413 N N . ALA A 1 193 ? 20.756 12.245 -22.862 1.00 83.31 193 A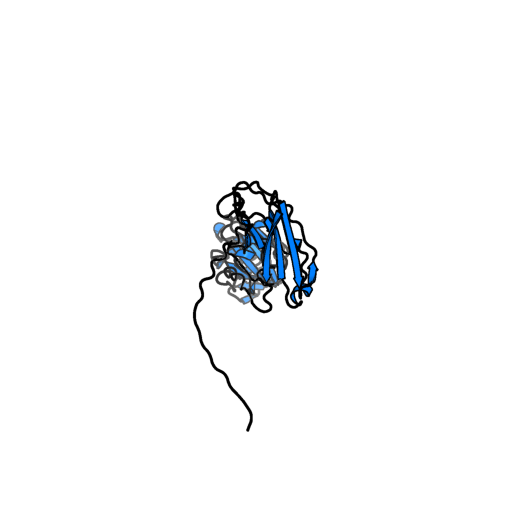LA A N 1
ATOM 1414 C CA . ALA A 1 193 ? 21.333 13.268 -23.719 1.00 83.31 193 ALA A CA 1
ATOM 1415 C C . ALA A 1 193 ? 20.206 14.026 -24.442 1.00 83.31 193 ALA A C 1
ATOM 1417 O O . ALA A 1 193 ? 19.478 13.450 -25.245 1.00 83.31 193 ALA A O 1
ATOM 1418 N N . GLY A 1 194 ? 20.042 15.316 -24.141 1.00 81.88 194 GLY A N 1
ATOM 1419 C CA . GLY A 1 194 ? 19.073 16.197 -24.812 1.00 81.88 194 GLY A CA 1
ATOM 1420 C C . GLY A 1 194 ? 17.642 16.177 -24.255 1.00 81.88 194 GLY A C 1
ATOM 1421 O O . GLY A 1 194 ? 16.827 17.001 -24.665 1.00 81.88 194 GLY A O 1
ATOM 1422 N N . GLY A 1 195 ? 17.323 15.293 -23.303 1.00 86.19 195 GLY A N 1
ATOM 1423 C CA . GLY A 1 195 ? 16.068 15.358 -22.550 1.00 86.19 195 GLY A CA 1
ATOM 1424 C C . GLY A 1 195 ? 16.049 16.509 -21.539 1.00 86.19 195 GLY A C 1
ATOM 1425 O O . GLY A 1 195 ? 17.091 16.984 -21.087 1.00 86.19 195 GLY A O 1
ATOM 1426 N N . LYS A 1 196 ? 14.848 16.951 -21.149 1.00 91.62 196 LYS A N 1
ATOM 1427 C CA . LYS A 1 196 ? 14.676 17.961 -20.095 1.00 91.62 196 LYS A CA 1
ATOM 1428 C C . LYS A 1 196 ? 14.821 17.312 -18.725 1.00 91.62 196 LYS A C 1
ATOM 1430 O O . LYS A 1 196 ? 14.150 16.327 -18.442 1.00 91.62 196 LYS A O 1
ATOM 1435 N N . GLU A 1 197 ? 15.630 17.905 -17.854 1.00 92.12 197 GLU A N 1
ATOM 1436 C CA . GLU A 1 197 ? 15.842 17.399 -16.492 1.00 92.12 197 GLU A CA 1
ATOM 1437 C C . GLU A 1 197 ? 14.547 17.335 -15.667 1.00 92.12 197 GLU A C 1
ATOM 1439 O O . GLU A 1 197 ? 14.348 16.392 -14.908 1.00 92.12 197 GLU A O 1
ATOM 1444 N N . ALA A 1 198 ? 13.622 18.272 -15.894 1.00 92.75 198 ALA A N 1
ATOM 1445 C CA . ALA A 1 198 ? 12.301 18.282 -15.265 1.00 92.75 198 ALA A CA 1
ATOM 1446 C C . ALA A 1 198 ? 11.434 17.048 -15.598 1.00 92.75 198 ALA A C 1
ATOM 1448 O O . ALA A 1 198 ? 10.502 16.757 -14.856 1.00 92.75 198 ALA A O 1
ATOM 1449 N N . ASP A 1 199 ? 11.755 16.311 -16.668 1.00 93.19 199 ASP A N 1
ATOM 1450 C CA . ASP A 1 199 ? 11.058 15.079 -17.056 1.00 93.19 199 ASP A CA 1
ATOM 1451 C C . ASP A 1 199 ? 11.794 13.816 -16.535 1.00 93.19 199 ASP A C 1
ATOM 1453 O O . ASP A 1 199 ? 11.318 12.698 -16.715 1.00 93.19 199 ASP A O 1
ATOM 1457 N N . MET A 1 200 ? 12.966 13.950 -15.900 1.00 94.62 200 MET A N 1
ATOM 1458 C CA . MET A 1 200 ? 13.834 12.834 -15.486 1.00 94.62 200 MET A CA 1
ATOM 1459 C C . MET A 1 200 ? 13.527 12.363 -14.053 1.00 94.62 200 MET A C 1
ATOM 1461 O O . MET A 1 200 ? 14.343 12.484 -13.133 1.00 94.62 200 MET A O 1
ATOM 1465 N N . GLU A 1 201 ? 12.321 11.833 -13.857 1.00 96.19 201 GLU A N 1
ATOM 1466 C CA . GLU A 1 201 ? 11.803 11.444 -12.537 1.00 96.19 201 GLU A CA 1
ATOM 1467 C C . GLU A 1 201 ? 12.408 10.137 -12.017 1.00 96.19 201 GLU A C 1
ATOM 1469 O O . GLU A 1 201 ? 12.617 9.999 -10.812 1.00 96.19 201 GLU A O 1
ATOM 1474 N N . PHE A 1 202 ? 12.743 9.216 -12.922 1.00 97.12 202 PHE A N 1
ATOM 1475 C CA . PHE A 1 202 ? 13.349 7.923 -12.622 1.00 97.12 202 PHE A CA 1
ATOM 1476 C C . PHE A 1 202 ? 14.477 7.637 -13.608 1.00 97.12 202 PHE A C 1
ATOM 1478 O O . PHE A 1 202 ? 14.236 7.424 -14.795 1.00 97.12 202 PHE A O 1
ATOM 1485 N N . VAL A 1 203 ? 15.715 7.693 -13.135 1.00 95.75 203 VAL A N 1
ATOM 1486 C CA . VAL A 1 203 ? 16.915 7.803 -13.971 1.00 95.75 203 VAL A CA 1
ATOM 1487 C C . VAL A 1 203 ? 17.834 6.641 -13.680 1.00 95.75 203 VAL A C 1
ATOM 1489 O O . VAL A 1 203 ? 18.213 6.441 -12.532 1.00 95.75 203 VAL A O 1
ATOM 1492 N N . ASN A 1 204 ? 18.209 5.884 -14.707 1.00 94.31 204 ASN A N 1
ATOM 1493 C CA . ASN A 1 204 ? 19.189 4.822 -14.553 1.00 94.31 204 ASN A CA 1
ATOM 1494 C C . ASN A 1 204 ? 20.574 5.409 -14.254 1.00 94.31 204 ASN A C 1
ATOM 1496 O O . ASN A 1 204 ? 21.006 6.373 -14.886 1.00 94.31 204 ASN A O 1
ATOM 1500 N N . THR A 1 205 ? 21.284 4.802 -13.310 1.00 92.00 205 THR A N 1
ATOM 1501 C CA . THR A 1 205 ? 22.605 5.250 -12.852 1.00 92.00 205 THR A CA 1
ATOM 1502 C C . THR A 1 205 ? 23.716 4.250 -13.166 1.00 92.00 205 THR A C 1
ATOM 1504 O O . THR A 1 205 ? 24.815 4.364 -12.627 1.00 92.00 205 THR A O 1
ATOM 1507 N N . SER A 1 206 ? 23.465 3.262 -14.030 1.00 87.62 206 SER A N 1
ATOM 1508 C CA . SER A 1 206 ? 24.472 2.261 -14.400 1.00 87.62 206 SER A CA 1
ATOM 1509 C C . SER A 1 206 ? 25.630 2.936 -15.140 1.00 87.62 206 SER A C 1
ATOM 1511 O O . SER A 1 206 ? 25.455 3.500 -16.220 1.00 87.62 206 SER A O 1
ATOM 1513 N N . THR A 1 207 ? 26.822 2.879 -14.548 1.00 82.25 207 THR A N 1
ATOM 1514 C CA . THR A 1 207 ? 28.064 3.455 -15.095 1.00 82.25 207 THR A CA 1
ATOM 1515 C C . THR A 1 207 ? 28.983 2.413 -15.736 1.00 82.25 207 THR A C 1
ATOM 1517 O O . THR A 1 207 ? 30.028 2.760 -16.278 1.00 82.25 207 THR A O 1
ATOM 1520 N N . THR A 1 208 ? 28.620 1.133 -15.668 1.00 81.69 208 THR A N 1
ATOM 1521 C CA . THR A 1 208 ? 29.323 0.019 -16.319 1.00 81.69 208 THR A CA 1
ATOM 1522 C C . THR A 1 208 ? 28.670 -0.331 -17.652 1.00 81.69 208 THR A C 1
ATOM 1524 O O . THR A 1 208 ? 27.625 0.212 -17.973 1.00 81.69 208 THR A O 1
ATOM 1527 N N . VAL A 1 209 ? 29.269 -1.225 -18.447 1.00 78.56 209 VAL A N 1
ATOM 1528 C CA . VAL A 1 209 ? 28.628 -1.712 -19.686 1.00 78.56 209 VAL A CA 1
ATOM 1529 C C . VAL A 1 209 ? 27.397 -2.575 -19.378 1.00 78.56 209 VAL A C 1
ATOM 1531 O O . VAL A 1 209 ? 26.414 -2.538 -20.115 1.00 78.56 209 VAL A O 1
ATOM 1534 N N . ASP A 1 210 ? 27.438 -3.323 -18.277 1.00 81.31 210 ASP A N 1
ATOM 1535 C CA . ASP A 1 210 ? 26.306 -4.135 -17.844 1.00 81.31 210 ASP A CA 1
ATOM 1536 C C . ASP A 1 210 ? 25.256 -3.283 -17.130 1.00 81.31 210 ASP A C 1
ATOM 1538 O O . ASP A 1 210 ? 25.575 -2.516 -16.211 1.00 81.31 210 ASP A O 1
ATOM 1542 N N . PHE A 1 211 ? 23.993 -3.481 -17.512 1.00 89.44 211 PHE A N 1
ATOM 1543 C CA . PHE A 1 211 ? 22.839 -2.884 -16.850 1.00 89.44 211 PHE A CA 1
ATOM 1544 C C . PHE A 1 211 ? 22.677 -3.422 -15.423 1.00 89.44 211 PHE A C 1
ATOM 1546 O O . PHE A 1 211 ? 22.525 -4.626 -15.223 1.00 89.44 211 PHE A O 1
ATOM 1553 N N . LYS A 1 212 ? 22.664 -2.531 -14.421 1.00 88.94 212 LYS A N 1
ATOM 1554 C CA . LYS A 1 212 ? 22.558 -2.914 -12.997 1.00 88.94 212 LYS A CA 1
ATOM 1555 C C . LYS A 1 212 ? 21.213 -2.603 -12.339 1.00 88.94 212 LYS A C 1
ATOM 1557 O O . LYS A 1 212 ? 21.072 -2.831 -11.144 1.00 88.94 212 LYS A O 1
ATOM 1562 N N . ALA A 1 213 ? 20.241 -2.087 -13.096 1.00 92.50 213 ALA A N 1
ATOM 1563 C CA . ALA A 1 213 ? 18.927 -1.685 -12.578 1.00 92.50 213 ALA A CA 1
ATOM 1564 C C . ALA A 1 213 ? 19.016 -0.789 -11.320 1.00 92.50 213 ALA A C 1
ATOM 1566 O O . ALA A 1 213 ? 18.241 -0.931 -10.372 1.00 92.50 213 ALA A O 1
ATOM 1567 N N . ASN A 1 214 ? 19.987 0.129 -11.329 1.00 94.44 214 ASN A N 1
ATOM 1568 C CA . ASN A 1 214 ? 20.170 1.144 -10.300 1.00 94.44 214 ASN A CA 1
ATOM 1569 C C . ASN A 1 214 ? 19.577 2.463 -10.778 1.00 94.44 214 ASN A C 1
ATOM 1571 O O . ASN A 1 214 ? 19.738 2.824 -11.947 1.00 94.44 214 ASN A O 1
ATOM 1575 N N . PHE A 1 215 ? 18.913 3.178 -9.877 1.00 96.00 215 PHE A N 1
ATOM 1576 C CA . PHE A 1 215 ? 18.140 4.357 -10.211 1.00 96.00 215 PHE A CA 1
ATOM 1577 C C . PHE A 1 215 ? 18.228 5.451 -9.154 1.00 96.00 215 PHE A C 1
ATOM 1579 O O . PHE A 1 215 ? 18.375 5.181 -7.962 1.00 96.00 215 PHE A O 1
ATOM 1586 N N . ASN A 1 216 ? 18.082 6.689 -9.608 1.00 95.88 216 ASN A N 1
ATOM 1587 C CA . ASN A 1 216 ? 17.849 7.869 -8.785 1.00 95.88 216 ASN A CA 1
ATOM 1588 C C . ASN A 1 216 ? 16.792 8.777 -9.443 1.00 95.88 216 ASN A C 1
ATOM 1590 O O . ASN A 1 216 ? 16.134 8.387 -10.411 1.00 95.88 216 ASN A O 1
ATOM 1594 N N . SER A 1 217 ? 16.616 9.985 -8.912 1.00 95.31 217 SER A N 1
ATOM 1595 C CA . SER A 1 217 ? 15.769 11.020 -9.504 1.00 95.31 217 SER A CA 1
ATOM 1596 C C . SER A 1 217 ? 16.548 12.317 -9.689 1.00 95.31 217 SER A C 1
ATOM 1598 O O . SER A 1 217 ? 17.352 12.678 -8.829 1.00 95.31 217 SER A O 1
ATOM 1600 N N . LYS A 1 218 ? 16.270 13.053 -10.773 1.00 93.94 218 LYS A N 1
ATOM 1601 C CA . LYS A 1 218 ? 16.727 14.445 -10.937 1.00 93.94 218 LYS A CA 1
ATOM 1602 C C . LYS A 1 218 ? 15.652 15.481 -10.602 1.00 93.94 218 LYS A C 1
ATOM 1604 O O . LYS A 1 218 ? 15.954 16.652 -10.421 1.00 93.94 218 LYS A O 1
ATOM 1609 N N . THR A 1 219 ? 14.399 15.057 -10.461 1.00 92.81 219 THR A N 1
ATOM 1610 C CA . THR A 1 219 ? 13.265 15.938 -10.134 1.00 92.81 219 THR A CA 1
ATOM 1611 C C . THR A 1 219 ? 12.965 15.991 -8.634 1.00 92.81 219 THR A C 1
ATOM 1613 O O . THR A 1 219 ? 12.097 16.747 -8.193 1.00 92.81 219 THR A O 1
ATOM 1616 N N . GLY A 1 220 ? 13.691 15.209 -7.828 1.00 92.56 220 GLY A N 1
ATOM 1617 C CA . GLY A 1 220 ? 13.481 15.101 -6.385 1.00 92.56 220 GLY A CA 1
ATOM 1618 C C . GLY A 1 220 ? 12.424 14.068 -6.002 1.00 92.56 220 GLY A C 1
ATOM 1619 O O . GLY A 1 220 ? 11.893 14.139 -4.895 1.00 92.56 220 GLY A O 1
ATOM 1620 N N . PHE A 1 221 ? 12.103 13.130 -6.899 1.00 95.75 221 PHE A N 1
ATOM 1621 C CA . PHE A 1 221 ? 11.313 11.967 -6.518 1.00 95.75 221 PHE A CA 1
ATOM 1622 C C . PHE A 1 221 ? 12.071 11.126 -5.495 1.00 95.75 221 PHE A C 1
ATOM 1624 O O . PHE A 1 221 ? 13.293 10.983 -5.554 1.00 95.75 221 PHE A O 1
ATOM 1631 N N . GLN A 1 222 ? 11.312 10.543 -4.578 1.00 96.94 222 GLN A N 1
ATOM 1632 C CA . GLN A 1 222 ? 11.805 9.573 -3.614 1.00 96.94 222 GLN A CA 1
ATOM 1633 C C . GLN A 1 222 ? 11.140 8.223 -3.850 1.00 96.94 222 GLN A C 1
ATOM 1635 O O . GLN A 1 222 ? 10.052 8.130 -4.419 1.00 96.94 222 GLN A O 1
ATOM 1640 N N . PHE A 1 223 ? 11.789 7.170 -3.380 1.00 97.31 223 PHE A N 1
ATOM 1641 C CA . PHE A 1 223 ? 11.386 5.798 -3.608 1.00 97.31 223 PHE A CA 1
ATOM 1642 C C . PHE A 1 223 ? 11.226 5.043 -2.297 1.00 97.31 223 PHE A C 1
ATOM 1644 O O . PHE A 1 223 ? 11.996 5.239 -1.357 1.00 97.31 223 PHE A O 1
ATOM 1651 N N . ILE A 1 224 ? 10.242 4.152 -2.248 1.00 95.62 224 ILE A N 1
ATOM 1652 C CA . ILE A 1 224 ? 9.986 3.263 -1.112 1.00 95.62 224 ILE A CA 1
ATOM 1653 C C . ILE A 1 224 ? 9.887 1.838 -1.651 1.00 95.62 224 ILE A C 1
ATOM 1655 O O . ILE A 1 224 ? 8.987 1.552 -2.438 1.00 95.62 224 ILE A O 1
ATOM 1659 N N . LYS A 1 225 ? 10.782 0.933 -1.236 1.00 93.38 225 LYS A N 1
ATOM 1660 C CA . LYS A 1 225 ? 10.647 -0.500 -1.559 1.00 93.38 225 LYS A CA 1
ATOM 1661 C C . LYS A 1 225 ? 9.467 -1.098 -0.786 1.00 93.38 225 LYS A C 1
ATOM 1663 O O . LYS A 1 225 ? 9.306 -0.832 0.405 1.00 93.38 225 LYS A O 1
ATOM 1668 N N . VAL A 1 226 ? 8.645 -1.899 -1.458 1.00 91.00 226 VAL A N 1
ATOM 1669 C CA . VAL A 1 226 ? 7.439 -2.496 -0.875 1.00 91.00 226 VAL A CA 1
ATOM 1670 C C . VAL A 1 226 ? 7.687 -3.960 -0.532 1.00 91.00 226 VAL A C 1
ATOM 1672 O O . VAL A 1 226 ? 7.906 -4.787 -1.411 1.00 91.00 226 VAL A O 1
ATOM 1675 N N . ASN A 1 227 ? 7.574 -4.294 0.755 1.00 78.19 227 ASN A N 1
ATOM 1676 C CA . ASN A 1 227 ? 7.773 -5.656 1.246 1.00 78.19 227 ASN A CA 1
ATOM 1677 C C . ASN A 1 227 ? 6.426 -6.350 1.490 1.00 78.19 227 ASN A C 1
ATOM 1679 O O . ASN A 1 227 ? 5.809 -6.150 2.536 1.00 78.19 227 ASN A O 1
ATOM 1683 N N . GLY A 1 228 ? 5.979 -7.160 0.523 1.00 70.12 228 GLY A N 1
ATOM 1684 C CA . GLY A 1 228 ? 5.015 -8.270 0.656 1.00 70.12 228 GLY A CA 1
ATOM 1685 C C . GLY A 1 228 ? 3.570 -7.981 1.097 1.00 70.12 228 GLY A C 1
ATOM 1686 O O . GLY A 1 228 ? 2.701 -8.813 0.851 1.00 70.12 228 GLY A O 1
ATOM 1687 N N . LYS A 1 229 ? 3.284 -6.839 1.734 1.00 72.75 229 LYS A N 1
ATOM 1688 C CA . LYS A 1 229 ? 1.946 -6.499 2.249 1.00 72.75 229 LYS A CA 1
ATOM 1689 C C . LYS A 1 229 ? 1.007 -5.976 1.165 1.00 72.75 229 LYS A C 1
ATOM 1691 O O . LYS A 1 229 ? -0.167 -6.318 1.167 1.00 72.75 229 LYS A O 1
ATOM 1696 N N . VAL A 1 230 ? 1.523 -5.172 0.238 1.00 83.88 230 VAL A N 1
ATOM 1697 C CA . VAL A 1 230 ? 0.741 -4.612 -0.871 1.00 83.88 230 VAL A CA 1
ATOM 1698 C C . VAL A 1 230 ? 0.972 -5.454 -2.117 1.00 83.88 230 VAL A C 1
ATOM 1700 O O . VAL A 1 230 ? 2.114 -5.730 -2.481 1.00 83.88 230 VAL A O 1
ATOM 1703 N N . LYS A 1 231 ? -0.118 -5.859 -2.773 1.00 87.25 231 LYS A N 1
ATOM 1704 C CA . LYS A 1 231 ? -0.091 -6.561 -4.061 1.00 87.25 231 LYS A CA 1
ATOM 1705 C C . LYS A 1 231 ? -0.453 -5.592 -5.168 1.00 87.25 231 LYS A C 1
ATOM 1707 O O . LYS A 1 231 ? -1.462 -4.902 -5.071 1.00 87.25 231 LYS A O 1
ATOM 1712 N N . TYR A 1 232 ? 0.339 -5.564 -6.230 1.00 88.50 232 TYR A N 1
ATOM 1713 C CA . TYR A 1 232 ? 0.179 -4.602 -7.315 1.00 88.50 232 TYR A CA 1
ATOM 1714 C C . TYR A 1 232 ? -1.220 -4.644 -7.960 1.00 88.50 232 TYR A C 1
ATOM 1716 O O . TYR A 1 232 ? -1.826 -3.611 -8.257 1.00 88.50 232 TYR A O 1
ATOM 1724 N N . GLU A 1 233 ? -1.767 -5.841 -8.153 1.00 87.44 233 GLU A N 1
ATOM 1725 C CA . GLU A 1 233 ? -3.024 -6.103 -8.857 1.00 87.44 233 GLU A CA 1
ATOM 1726 C C . GLU A 1 233 ? -4.221 -5.506 -8.116 1.00 87.44 233 GLU A C 1
ATOM 1728 O O . GLU A 1 233 ? -5.098 -4.917 -8.748 1.00 87.44 233 GLU A O 1
ATOM 1733 N N . THR A 1 234 ? -4.218 -5.610 -6.786 1.00 86.25 234 THR A N 1
ATOM 1734 C CA . THR A 1 234 ? -5.337 -5.237 -5.911 1.00 86.25 234 THR A CA 1
ATOM 1735 C C . THR A 1 234 ? -5.074 -3.989 -5.073 1.00 86.25 234 THR A C 1
ATOM 1737 O O . THR A 1 234 ? -5.927 -3.644 -4.264 1.00 86.25 234 THR A O 1
ATOM 1740 N N . ALA A 1 235 ? -3.924 -3.332 -5.252 1.00 86.44 235 ALA A N 1
ATOM 1741 C CA . ALA A 1 235 ? -3.531 -2.181 -4.452 1.00 86.44 235 ALA A CA 1
ATOM 1742 C C . ALA A 1 235 ? -4.540 -1.030 -4.525 1.00 86.44 235 ALA A C 1
ATOM 1744 O O . ALA A 1 235 ? -5.035 -0.656 -5.598 1.00 86.44 235 ALA A O 1
ATOM 1745 N N . THR A 1 236 ? -4.758 -0.429 -3.366 1.00 87.25 236 THR A N 1
ATOM 1746 C CA . THR A 1 236 ? -5.613 0.735 -3.146 1.00 87.25 236 THR A CA 1
ATOM 1747 C C . THR A 1 236 ? -4.776 1.973 -2.827 1.00 87.25 236 THR A C 1
ATOM 1749 O O . THR A 1 236 ? -3.617 1.873 -2.410 1.00 87.25 236 THR A O 1
ATOM 1752 N N . THR A 1 237 ? -5.336 3.167 -3.025 1.00 85.38 237 THR A N 1
ATOM 1753 C CA . THR A 1 237 ? -4.632 4.419 -2.699 1.00 85.38 237 THR A CA 1
ATOM 1754 C C . THR A 1 237 ? -4.301 4.535 -1.213 1.00 85.38 237 THR A C 1
ATOM 1756 O O . THR A 1 237 ? -3.269 5.085 -0.850 1.00 85.38 237 THR A O 1
ATOM 1759 N N . GLU A 1 238 ? -5.133 3.971 -0.346 1.00 84.75 238 GLU A N 1
ATOM 1760 C CA . GLU A 1 238 ? -5.029 4.028 1.105 1.00 84.75 238 GLU A CA 1
ATOM 1761 C C . GLU A 1 238 ? -3.906 3.111 1.607 1.00 84.75 238 GLU A C 1
ATOM 1763 O O . GLU A 1 238 ? -3.088 3.539 2.422 1.00 84.75 238 GLU A O 1
ATOM 1768 N N . GLU A 1 239 ? -3.790 1.895 1.062 1.00 85.25 239 GLU A N 1
ATOM 1769 C CA . GLU A 1 239 ? -2.661 0.993 1.340 1.00 85.25 239 GLU A CA 1
ATOM 1770 C C . GLU A 1 239 ? -1.324 1.626 0.936 1.00 85.25 239 GLU A C 1
ATOM 1772 O O . GLU A 1 239 ? -0.338 1.550 1.673 1.00 85.25 239 GLU A O 1
ATOM 1777 N N . VAL A 1 240 ? -1.282 2.289 -0.224 1.00 88.19 240 VAL A N 1
ATOM 1778 C CA . VAL A 1 240 ? -0.069 2.976 -0.684 1.00 88.19 240 VAL A CA 1
ATOM 1779 C C . VAL A 1 240 ? 0.196 4.239 0.134 1.00 88.19 240 VAL A C 1
ATOM 1781 O O . VAL A 1 240 ? 1.345 4.495 0.487 1.00 88.19 240 VAL A O 1
ATOM 1784 N N . ALA A 1 241 ? -0.831 4.995 0.524 1.00 84.50 241 ALA A N 1
ATOM 1785 C CA . ALA A 1 241 ? -0.681 6.140 1.418 1.00 84.50 241 ALA A CA 1
ATOM 1786 C C . ALA A 1 241 ? -0.112 5.737 2.788 1.00 84.50 241 ALA A C 1
ATOM 1788 O O . ALA A 1 241 ? 0.678 6.482 3.368 1.00 84.50 241 ALA A O 1
ATOM 1789 N N . GLU A 1 242 ? -0.446 4.552 3.295 1.00 84.06 242 GLU A N 1
ATOM 1790 C CA . GLU A 1 242 ? 0.136 4.035 4.534 1.00 84.06 242 GLU A CA 1
ATOM 1791 C C . GLU A 1 242 ? 1.617 3.658 4.363 1.00 84.06 242 GLU A C 1
ATOM 1793 O O . GLU A 1 242 ? 2.447 3.975 5.221 1.00 84.06 242 GLU A O 1
ATOM 1798 N N . LEU A 1 243 ? 1.994 3.089 3.210 1.00 86.62 243 LEU A N 1
ATOM 1799 C CA . LEU A 1 243 ? 3.404 2.898 2.850 1.00 86.62 243 LEU A CA 1
ATOM 1800 C C . LEU A 1 243 ? 4.164 4.228 2.782 1.00 86.62 243 LEU A C 1
ATOM 1802 O O . LEU A 1 243 ? 5.325 4.277 3.175 1.00 86.62 243 LEU A O 1
ATOM 1806 N N . LEU A 1 244 ? 3.533 5.317 2.332 1.00 84.44 244 LEU A N 1
ATOM 1807 C CA . LEU A 1 244 ? 4.167 6.640 2.322 1.00 84.44 244 LEU A CA 1
ATOM 1808 C C . LEU A 1 244 ? 4.457 7.163 3.731 1.00 84.44 244 LEU A C 1
ATOM 1810 O O . LEU A 1 244 ? 5.451 7.868 3.910 1.00 84.44 244 LEU A O 1
ATOM 1814 N N . LYS A 1 245 ? 3.619 6.851 4.724 1.00 84.31 245 LYS A N 1
ATOM 1815 C CA . LYS A 1 245 ? 3.834 7.284 6.115 1.00 84.31 245 LYS A CA 1
ATOM 1816 C C . LYS A 1 245 ? 4.931 6.476 6.796 1.00 84.31 245 LYS A C 1
ATOM 1818 O O . LYS A 1 245 ? 5.803 7.059 7.435 1.00 84.31 245 LYS A O 1
ATOM 1823 N N . ASN A 1 246 ? 4.895 5.156 6.627 1.00 83.44 246 ASN A N 1
ATOM 1824 C CA . ASN A 1 246 ? 5.709 4.231 7.420 1.00 83.44 246 ASN A CA 1
ATOM 1825 C C . ASN A 1 246 ? 6.962 3.734 6.687 1.00 83.44 246 ASN A C 1
ATOM 1827 O O . ASN A 1 246 ? 7.893 3.233 7.313 1.00 83.44 246 ASN A O 1
ATOM 1831 N N . GLY A 1 247 ? 6.983 3.832 5.359 1.00 83.19 247 GLY A N 1
ATOM 1832 C CA . GLY A 1 247 ? 8.073 3.352 4.525 1.00 83.19 247 GLY A CA 1
ATOM 1833 C C . GLY A 1 247 ? 9.294 4.265 4.555 1.00 83.19 247 GLY A C 1
ATOM 1834 O O . GLY A 1 247 ? 9.193 5.496 4.553 1.00 83.19 247 GLY A O 1
ATOM 1835 N N . THR A 1 248 ? 10.475 3.649 4.524 1.00 91.12 248 THR A N 1
ATOM 1836 C CA . THR A 1 248 ? 11.750 4.357 4.394 1.00 91.12 248 THR A CA 1
ATOM 1837 C C . THR A 1 248 ? 11.877 4.931 2.989 1.00 91.12 248 THR A C 1
ATOM 1839 O O . THR A 1 248 ? 11.969 4.190 2.010 1.00 91.12 248 THR A O 1
ATOM 1842 N N . LYS A 1 249 ? 11.887 6.262 2.895 1.00 93.19 249 LYS A N 1
ATOM 1843 C CA . LYS A 1 249 ? 12.122 6.977 1.641 1.00 93.19 249 LYS A CA 1
ATOM 1844 C C . LYS A 1 249 ? 13.611 7.001 1.329 1.00 93.19 249 LYS A C 1
ATOM 1846 O O . LYS A 1 249 ? 14.425 7.279 2.205 1.00 93.19 249 LYS A O 1
ATOM 1851 N N . SER A 1 250 ? 13.938 6.753 0.073 1.00 95.31 250 SER A N 1
ATOM 1852 C CA . SER A 1 250 ? 15.292 6.792 -0.464 1.00 95.31 250 SER A CA 1
ATOM 1853 C C . SER A 1 250 ? 15.312 7.639 -1.730 1.00 95.31 250 SER A C 1
ATOM 1855 O O . SER A 1 250 ? 14.361 7.626 -2.505 1.00 95.31 250 SER A O 1
ATOM 1857 N N . ASP A 1 251 ? 16.396 8.363 -1.970 1.00 91.81 251 ASP A N 1
ATOM 1858 C CA . ASP A 1 251 ? 16.668 9.023 -3.252 1.00 91.81 251 ASP A CA 1
ATOM 1859 C C . ASP A 1 251 ? 17.216 8.045 -4.309 1.00 91.81 251 ASP A C 1
ATOM 1861 O O . ASP A 1 251 ? 17.402 8.412 -5.472 1.00 91.81 251 ASP A O 1
ATOM 1865 N N . LYS A 1 252 ? 17.463 6.791 -3.908 1.00 94.44 252 LYS A N 1
ATOM 1866 C CA . LYS A 1 252 ? 18.057 5.731 -4.726 1.00 94.44 252 LYS A CA 1
ATOM 1867 C C . LYS A 1 252 ? 17.294 4.415 -4.627 1.00 94.44 252 LYS A C 1
ATOM 1869 O O . LYS A 1 252 ? 16.811 4.033 -3.559 1.00 94.44 252 LYS A O 1
ATOM 1874 N N . LEU A 1 253 ? 17.273 3.678 -5.729 1.00 95.25 253 LEU A N 1
ATOM 1875 C CA . LEU A 1 253 ? 16.893 2.270 -5.787 1.00 95.25 253 LEU A CA 1
ATOM 1876 C C . LEU A 1 253 ? 18.019 1.486 -6.441 1.00 95.25 253 LEU A C 1
ATOM 1878 O O . LEU A 1 253 ? 18.516 1.880 -7.487 1.00 95.25 253 LEU A O 1
ATOM 1882 N N . GLU A 1 254 ? 18.408 0.372 -5.838 1.00 94.06 254 GLU A N 1
ATOM 1883 C CA . GLU A 1 254 ? 19.505 -0.451 -6.341 1.00 94.06 254 GLU A CA 1
ATOM 1884 C C . GLU A 1 254 ? 19.069 -1.900 -6.509 1.00 94.06 254 GLU A C 1
ATOM 1886 O O . GLU A 1 254 ? 18.260 -2.410 -5.714 1.00 94.06 254 GLU A O 1
ATOM 1891 N N . GLY A 1 255 ? 19.637 -2.531 -7.540 1.00 92.12 255 GLY A N 1
ATOM 1892 C CA . GLY A 1 255 ? 19.521 -3.955 -7.821 1.00 92.12 255 GLY A CA 1
ATOM 1893 C C . GLY A 1 255 ? 18.085 -4.423 -8.000 1.00 92.12 255 GLY A C 1
ATOM 1894 O O . GLY A 1 255 ? 17.734 -5.467 -7.458 1.00 92.12 255 GLY A O 1
ATOM 1895 N N . LEU A 1 256 ? 17.249 -3.640 -8.690 1.00 94.81 256 LEU A N 1
ATOM 1896 C CA . LEU A 1 256 ? 15.876 -4.062 -8.951 1.00 94.81 256 LEU A CA 1
ATOM 1897 C C . LEU A 1 256 ? 15.857 -5.320 -9.824 1.00 94.81 256 LEU A C 1
ATOM 1899 O O . LEU A 1 256 ? 16.628 -5.436 -10.778 1.00 94.81 256 LEU A O 1
ATOM 1903 N N . VAL A 1 257 ? 14.948 -6.238 -9.514 1.00 93.81 257 VAL A N 1
ATOM 1904 C CA . VAL A 1 257 ? 14.717 -7.476 -10.267 1.00 93.81 257 VAL A CA 1
ATOM 1905 C C . VAL A 1 257 ? 13.252 -7.607 -10.677 1.00 93.81 257 VAL A C 1
ATOM 1907 O O . VAL A 1 257 ? 12.388 -6.849 -10.240 1.00 93.81 257 VAL A O 1
ATOM 1910 N N . ALA A 1 258 ? 12.952 -8.565 -11.557 1.00 93.69 258 ALA A N 1
ATOM 1911 C CA . ALA A 1 258 ? 11.576 -8.835 -11.963 1.00 93.69 258 ALA A CA 1
ATOM 1912 C C . ALA A 1 258 ? 10.675 -9.126 -10.748 1.00 93.69 258 ALA A C 1
ATOM 1914 O O . ALA A 1 258 ? 11.057 -9.862 -9.841 1.00 93.69 258 ALA A O 1
ATOM 1915 N N . ASN A 1 259 ? 9.458 -8.583 -10.784 1.00 91.62 259 ASN A N 1
ATOM 1916 C CA . ASN A 1 259 ? 8.443 -8.586 -9.727 1.00 91.62 259 ASN A CA 1
ATOM 1917 C C . ASN A 1 259 ? 8.724 -7.700 -8.508 1.00 91.62 259 ASN A C 1
ATOM 1919 O O . ASN A 1 259 ? 7.846 -7.616 -7.644 1.00 91.62 259 ASN A O 1
ATOM 1923 N N . ASP A 1 260 ? 9.859 -6.998 -8.447 1.00 93.56 260 ASP A N 1
ATOM 1924 C CA . ASP A 1 260 ? 10.061 -5.991 -7.407 1.00 93.56 260 ASP A CA 1
ATOM 1925 C C . ASP A 1 260 ? 8.967 -4.925 -7.470 1.00 93.56 260 ASP A C 1
ATOM 1927 O O . ASP A 1 260 ? 8.565 -4.459 -8.543 1.00 93.56 260 ASP A O 1
ATOM 1931 N N . LEU A 1 261 ? 8.503 -4.529 -6.287 1.00 96.31 261 LEU A N 1
ATOM 1932 C CA . LEU A 1 261 ? 7.460 -3.538 -6.094 1.00 96.31 261 LEU A CA 1
ATOM 1933 C C . LEU A 1 261 ? 8.035 -2.349 -5.324 1.00 96.31 261 LEU A C 1
ATOM 1935 O O . LEU A 1 261 ? 8.673 -2.509 -4.280 1.00 96.31 261 LEU A O 1
ATOM 1939 N N . PHE A 1 262 ? 7.797 -1.143 -5.822 1.00 97.31 262 PHE A N 1
ATOM 1940 C CA . PHE A 1 262 ? 8.194 0.086 -5.144 1.00 97.31 262 PHE A CA 1
ATOM 1941 C C . PHE A 1 262 ? 7.183 1.205 -5.383 1.00 97.31 262 PHE A C 1
ATOM 1943 O O . PHE A 1 262 ? 6.405 1.174 -6.335 1.00 97.31 262 PHE A O 1
ATOM 1950 N N . VAL A 1 263 ? 7.194 2.209 -4.513 1.00 97.06 263 VAL A N 1
ATOM 1951 C CA . VAL A 1 263 ? 6.434 3.448 -4.692 1.00 97.06 263 VAL A CA 1
ATOM 1952 C C . VAL A 1 263 ? 7.398 4.544 -5.120 1.00 97.06 263 VAL A C 1
ATOM 1954 O O . VAL A 1 263 ? 8.397 4.769 -4.438 1.00 97.06 263 VAL A O 1
ATOM 1957 N N . ALA A 1 264 ? 7.105 5.225 -6.224 1.00 97.19 264 ALA A N 1
ATOM 1958 C CA . ALA A 1 264 ? 7.773 6.456 -6.633 1.00 97.19 264 ALA A CA 1
ATOM 1959 C C . ALA A 1 264 ? 6.915 7.652 -6.204 1.00 97.19 264 ALA A C 1
ATOM 1961 O O . ALA A 1 264 ? 5.733 7.721 -6.540 1.00 97.19 264 ALA A O 1
ATOM 1962 N N . VAL A 1 265 ? 7.493 8.577 -5.448 1.00 95.06 265 VAL A N 1
ATOM 1963 C CA . VAL A 1 265 ? 6.788 9.676 -4.778 1.00 95.06 265 VAL A CA 1
ATOM 1964 C C . VAL A 1 265 ? 7.346 10.989 -5.288 1.00 95.06 265 VAL A C 1
ATOM 1966 O O . VAL A 1 265 ? 8.547 11.225 -5.173 1.00 95.06 265 VAL A O 1
ATOM 1969 N N . ALA A 1 266 ? 6.490 11.845 -5.835 1.00 91.38 266 ALA A N 1
ATOM 1970 C CA . ALA A 1 266 ? 6.891 13.179 -6.244 1.00 91.38 266 ALA A CA 1
ATOM 1971 C C . ALA A 1 266 ? 7.291 14.031 -5.031 1.00 91.38 266 ALA A C 1
ATOM 1973 O O . ALA A 1 266 ? 6.887 13.773 -3.896 1.00 91.38 266 ALA A O 1
ATOM 1974 N N . LYS A 1 267 ? 8.056 15.096 -5.284 1.00 85.50 267 LYS A N 1
ATOM 1975 C CA . LYS A 1 267 ? 8.539 16.023 -4.247 1.00 85.50 267 LYS A CA 1
ATOM 1976 C C . LYS A 1 267 ? 7.411 16.661 -3.421 1.00 85.50 267 LYS A C 1
ATOM 1978 O O . LYS A 1 267 ? 7.639 17.047 -2.279 1.00 85.50 267 LYS A O 1
ATOM 1983 N N . ASP A 1 268 ? 6.210 16.775 -3.989 1.00 82.56 268 ASP A N 1
ATOM 1984 C CA . ASP A 1 268 ? 5.024 17.291 -3.298 1.00 82.56 268 ASP A CA 1
ATOM 1985 C C . ASP A 1 268 ? 4.469 16.326 -2.229 1.00 82.56 268 ASP A C 1
ATOM 1987 O O . ASP A 1 268 ? 3.677 16.743 -1.389 1.00 82.56 268 ASP A O 1
ATOM 1991 N N . GLY A 1 269 ? 4.861 15.046 -2.251 1.00 81.81 269 GLY A N 1
ATOM 1992 C CA . GLY A 1 269 ? 4.323 13.988 -1.391 1.00 81.81 269 GLY A CA 1
ATOM 1993 C C . GLY A 1 269 ? 2.864 13.603 -1.679 1.00 81.81 269 GLY A C 1
ATOM 1994 O O . GLY A 1 269 ? 2.337 12.693 -1.043 1.00 81.81 269 GLY A O 1
ATOM 1995 N N . LEU A 1 270 ? 2.210 14.274 -2.629 1.00 81.31 270 LEU A N 1
ATOM 1996 C CA . LEU A 1 270 ? 0.794 14.123 -2.971 1.00 81.31 270 LEU A CA 1
ATOM 1997 C C . LEU A 1 270 ? 0.587 13.319 -4.250 1.00 81.31 270 LEU A C 1
ATOM 1999 O O . LEU A 1 270 ? -0.499 12.778 -4.465 1.00 81.31 270 LEU A O 1
ATOM 2003 N N . THR A 1 271 ? 1.587 13.282 -5.122 1.00 88.56 271 THR A N 1
ATOM 2004 C CA . THR A 1 271 ? 1.551 12.534 -6.376 1.00 88.56 271 THR A CA 1
ATOM 2005 C C . THR A 1 271 ? 2.483 11.339 -6.256 1.00 88.56 271 THR A C 1
ATOM 2007 O O . THR A 1 271 ? 3.672 11.493 -5.978 1.00 88.56 271 THR A O 1
ATOM 2010 N N . TYR A 1 272 ? 1.948 10.133 -6.429 1.00 93.06 272 TYR A N 1
ATOM 2011 C CA . TYR A 1 272 ? 2.719 8.908 -6.258 1.00 93.06 272 TYR A CA 1
ATOM 2012 C C . TYR A 1 272 ? 2.248 7.788 -7.178 1.00 93.06 272 TYR A C 1
ATOM 2014 O O . TYR A 1 272 ? 1.095 7.731 -7.611 1.00 93.06 272 TYR A O 1
ATOM 2022 N N . TYR A 1 273 ? 3.173 6.875 -7.451 1.00 95.69 273 TYR A N 1
ATOM 2023 C CA . TYR A 1 273 ? 2.995 5.776 -8.382 1.00 95.69 273 TYR A CA 1
ATOM 2024 C C . TYR A 1 273 ? 3.426 4.475 -7.721 1.00 95.69 273 TYR A C 1
ATOM 2026 O O . TYR A 1 273 ? 4.543 4.382 -7.216 1.00 95.69 273 TYR A O 1
ATOM 2034 N N . LEU A 1 274 ? 2.562 3.463 -7.748 1.00 96.75 274 LEU A N 1
ATOM 2035 C CA . LEU A 1 274 ? 2.948 2.099 -7.405 1.00 96.75 274 LEU A CA 1
ATOM 2036 C C . LEU A 1 274 ? 3.511 1.437 -8.658 1.00 96.75 274 LEU A C 1
ATOM 2038 O O . LEU A 1 274 ? 2.815 1.362 -9.670 1.00 96.75 274 LEU A O 1
ATOM 2042 N N . VAL A 1 275 ? 4.751 0.967 -8.593 1.00 98.00 275 VAL A N 1
ATOM 2043 C CA . VAL A 1 275 ? 5.520 0.472 -9.737 1.00 98.00 275 VAL A CA 1
ATOM 2044 C C . VAL A 1 275 ? 5.913 -0.980 -9.511 1.00 98.00 275 VAL A C 1
ATOM 2046 O O . VAL A 1 275 ? 6.540 -1.294 -8.503 1.00 98.00 275 VAL A O 1
ATOM 2049 N N . GLN A 1 276 ? 5.583 -1.850 -10.465 1.00 96.44 276 GLN A N 1
ATOM 2050 C CA . GLN A 1 276 ? 6.043 -3.235 -10.493 1.00 96.44 276 GLN A CA 1
ATOM 2051 C C . GLN A 1 276 ? 6.996 -3.439 -11.665 1.00 96.44 276 GLN A C 1
ATOM 2053 O O . GLN A 1 276 ? 6.639 -3.208 -12.826 1.00 96.44 276 GLN A O 1
ATOM 2058 N N . VAL A 1 277 ? 8.202 -3.904 -11.358 1.00 96.75 277 VAL A N 1
ATOM 2059 C CA . VAL A 1 277 ? 9.192 -4.291 -12.360 1.00 96.75 277 VAL A CA 1
ATOM 2060 C C . VAL A 1 277 ? 8.704 -5.550 -13.062 1.00 96.75 277 VAL A C 1
ATOM 2062 O O . VAL A 1 277 ? 8.410 -6.554 -12.419 1.00 96.75 277 VAL A O 1
ATOM 2065 N N . THR A 1 278 ? 8.608 -5.514 -14.387 1.00 95.19 278 THR A N 1
ATOM 2066 C CA . THR A 1 278 ? 8.152 -6.669 -15.174 1.00 95.19 278 THR A CA 1
ATOM 2067 C C . THR A 1 278 ? 9.320 -7.469 -15.718 1.00 95.19 278 THR A C 1
ATOM 2069 O O . THR A 1 278 ? 9.243 -8.693 -15.791 1.00 95.19 278 THR A O 1
ATOM 2072 N N . LYS A 1 279 ? 10.414 -6.797 -16.081 1.00 94.50 279 LYS A N 1
ATOM 2073 C CA . LYS A 1 279 ? 11.596 -7.442 -16.646 1.00 94.50 279 LYS A CA 1
ATOM 2074 C C . LYS A 1 279 ? 12.835 -6.588 -16.420 1.00 94.50 279 LYS A C 1
ATOM 2076 O O . LYS A 1 279 ? 12.766 -5.369 -16.543 1.00 94.50 279 LYS A O 1
ATOM 2081 N N . VAL A 1 280 ? 13.962 -7.243 -16.165 1.00 93.50 280 VAL A N 1
ATOM 2082 C CA . VAL A 1 280 ? 15.308 -6.663 -16.210 1.00 93.50 280 VAL A CA 1
ATOM 2083 C C . VAL A 1 280 ? 16.135 -7.564 -17.113 1.00 93.50 280 VAL A C 1
ATOM 2085 O O . VAL A 1 280 ? 16.171 -8.771 -16.891 1.00 93.50 280 VAL A O 1
ATOM 2088 N N . GLU A 1 281 ? 16.749 -6.995 -18.142 1.00 91.44 281 GLU A N 1
ATOM 2089 C CA . GLU A 1 281 ? 17.530 -7.734 -19.132 1.00 91.44 281 GLU A CA 1
ATOM 2090 C C . GLU A 1 281 ? 18.912 -7.098 -19.276 1.00 91.44 281 GLU A C 1
ATOM 2092 O O . GLU A 1 281 ? 19.038 -5.872 -19.360 1.00 91.44 281 GLU A O 1
ATOM 2097 N N . THR A 1 282 ? 19.942 -7.937 -19.335 1.00 89.25 282 THR A N 1
ATOM 2098 C CA . THR A 1 282 ? 21.323 -7.539 -19.616 1.00 89.25 282 THR A CA 1
ATOM 2099 C C . THR A 1 282 ? 21.801 -8.188 -20.915 1.00 89.25 282 THR A C 1
ATOM 2101 O O . THR A 1 282 ? 21.337 -9.254 -21.307 1.00 89.25 282 THR A O 1
ATOM 2104 N N . GLY A 1 283 ? 22.727 -7.534 -21.615 1.00 84.88 283 GLY A N 1
ATOM 2105 C CA . GLY A 1 283 ? 23.211 -7.975 -22.928 1.00 84.88 283 GLY A CA 1
ATOM 2106 C C . GLY A 1 283 ? 22.911 -6.951 -24.015 1.00 84.88 283 GLY A C 1
ATOM 2107 O O . GLY A 1 283 ? 22.260 -5.953 -23.735 1.00 84.88 283 GLY A O 1
ATOM 2108 N N . LYS A 1 284 ? 23.413 -7.179 -25.239 1.00 85.00 284 LYS A N 1
ATOM 2109 C CA . LYS A 1 284 ? 23.489 -6.200 -26.348 1.00 85.00 284 LYS A CA 1
ATOM 2110 C C . LYS A 1 284 ? 22.145 -5.828 -26.987 1.00 85.00 284 LYS A C 1
ATOM 2112 O O . LYS A 1 284 ? 21.962 -5.952 -28.198 1.00 85.00 284 LYS A O 1
ATOM 2117 N N . PHE A 1 285 ? 21.205 -5.359 -26.182 1.00 85.44 285 PHE A N 1
ATOM 2118 C CA . PHE A 1 285 ? 19.865 -4.995 -26.607 1.00 85.44 285 PHE A CA 1
ATOM 2119 C C . PHE A 1 285 ? 19.391 -3.724 -25.906 1.00 85.44 285 PHE A C 1
ATOM 2121 O O . PHE A 1 285 ? 19.708 -3.497 -24.740 1.00 85.44 285 PHE A O 1
ATOM 2128 N N . ASP A 1 286 ? 18.596 -2.943 -26.627 1.00 83.56 286 ASP A N 1
ATOM 2129 C CA . ASP A 1 286 ? 17.833 -1.810 -26.112 1.00 83.56 286 ASP A CA 1
ATOM 2130 C C . ASP A 1 286 ? 16.336 -2.114 -26.222 1.00 83.56 286 ASP A C 1
ATOM 2132 O O . ASP A 1 286 ? 15.916 -2.996 -26.979 1.00 83.56 286 ASP A O 1
ATOM 2136 N N . TYR A 1 287 ? 15.511 -1.377 -25.483 1.00 86.00 287 TYR A N 1
ATOM 2137 C CA . TYR A 1 287 ? 14.060 -1.427 -25.619 1.00 86.00 287 TYR A CA 1
ATOM 2138 C C . TYR A 1 287 ? 13.548 -0.141 -26.263 1.00 86.00 287 TYR A C 1
ATOM 2140 O O . TYR A 1 287 ? 14.000 0.962 -25.956 1.00 86.00 287 TYR A O 1
ATOM 2148 N N . THR A 1 288 ? 12.629 -0.249 -27.209 1.00 84.06 288 THR A N 1
ATOM 2149 C CA . THR A 1 288 ? 12.030 0.913 -27.876 1.00 84.06 288 THR A CA 1
ATOM 2150 C C . THR A 1 288 ? 10.609 0.563 -28.272 1.00 84.06 288 THR A C 1
ATOM 2152 O O . THR A 1 288 ? 10.394 -0.458 -28.924 1.00 84.06 288 THR A O 1
ATOM 2155 N N . ASP A 1 289 ? 9.650 1.401 -27.877 1.00 80.06 289 ASP A N 1
ATOM 2156 C CA . ASP A 1 289 ? 8.243 1.307 -28.292 1.00 80.06 289 ASP A CA 1
ATOM 2157 C C . ASP A 1 289 ? 7.621 -0.091 -28.121 1.00 80.06 289 ASP A C 1
ATOM 2159 O O . ASP A 1 289 ? 6.903 -0.588 -28.985 1.00 80.06 289 ASP A O 1
ATOM 2163 N N . GLY A 1 290 ? 7.911 -0.755 -26.999 1.00 81.88 290 GLY A N 1
ATOM 2164 C CA . GLY A 1 290 ? 7.325 -2.062 -26.685 1.00 81.88 290 GLY A CA 1
ATOM 2165 C C . GLY A 1 290 ? 8.095 -3.269 -27.233 1.00 81.88 290 GLY A C 1
ATOM 2166 O O . GLY A 1 290 ? 7.671 -4.406 -27.018 1.00 81.88 290 GLY A O 1
ATOM 2167 N N . ALA A 1 291 ? 9.231 -3.061 -27.903 1.00 85.81 291 ALA A N 1
ATOM 2168 C CA . ALA A 1 291 ? 10.028 -4.139 -28.476 1.00 85.81 291 ALA A CA 1
ATOM 2169 C C . ALA A 1 291 ? 11.505 -4.059 -28.077 1.00 85.81 291 ALA A C 1
ATOM 2171 O O . ALA A 1 291 ? 12.106 -2.986 -28.022 1.00 85.81 291 ALA A O 1
ATOM 2172 N N . GLN A 1 292 ? 12.100 -5.232 -27.863 1.00 88.12 292 GLN A N 1
ATOM 2173 C CA . GLN A 1 292 ? 13.546 -5.385 -27.764 1.00 88.12 292 GLN A CA 1
ATOM 2174 C C . GLN A 1 292 ? 14.164 -5.252 -29.160 1.00 88.12 292 GLN A C 1
ATOM 2176 O O . GLN A 1 292 ? 13.680 -5.849 -30.123 1.00 88.12 292 GLN A O 1
ATOM 2181 N N . LYS A 1 293 ? 15.252 -4.495 -29.266 1.00 86.25 293 LYS A N 1
ATOM 2182 C CA . LYS A 1 293 ? 16.039 -4.317 -30.488 1.00 86.25 293 LYS A CA 1
ATOM 2183 C C . LYS A 1 293 ? 17.504 -4.603 -30.191 1.00 86.25 293 LYS A C 1
ATOM 2185 O O . LYS A 1 293 ? 17.968 -4.375 -29.077 1.00 86.25 293 LYS A O 1
ATOM 2190 N N . ALA A 1 294 ? 18.231 -5.123 -31.177 1.00 84.38 294 ALA A N 1
ATOM 2191 C CA . ALA A 1 294 ? 19.682 -5.231 -31.075 1.00 84.38 294 ALA A CA 1
ATOM 2192 C C . ALA A 1 294 ? 20.274 -3.833 -30.865 1.00 84.38 294 ALA A C 1
ATOM 2194 O O . ALA A 1 294 ? 19.903 -2.895 -31.568 1.00 84.38 294 ALA A O 1
ATOM 2195 N N . SER A 1 295 ? 21.153 -3.711 -29.877 1.00 78.69 295 SER A N 1
ATOM 2196 C CA . SER A 1 295 ? 21.824 -2.453 -29.573 1.00 78.69 295 SER A CA 1
ATOM 2197 C C . SER A 1 295 ? 23.038 -2.305 -30.484 1.00 78.69 295 SER A C 1
ATOM 2199 O O . SER A 1 295 ? 23.897 -3.190 -30.534 1.00 78.69 295 SER A O 1
ATOM 2201 N N . ASP A 1 296 ? 23.108 -1.190 -31.201 1.00 75.25 296 ASP A N 1
ATOM 2202 C CA . ASP A 1 296 ? 24.261 -0.763 -31.999 1.00 75.25 296 ASP A CA 1
ATOM 2203 C C . ASP A 1 296 ? 25.266 0.070 -31.179 1.00 75.25 296 ASP A C 1
ATOM 2205 O O . ASP A 1 296 ? 26.363 0.379 -31.651 1.00 75.25 296 ASP A O 1
ATOM 2209 N N . SER A 1 297 ? 24.921 0.393 -29.928 1.00 72.31 297 SER A N 1
ATOM 2210 C CA . SER A 1 297 ? 25.775 1.131 -29.002 1.00 72.31 297 SER A CA 1
ATOM 2211 C C . SER A 1 297 ? 27.031 0.333 -28.653 1.00 72.31 297 SER A C 1
ATOM 2213 O O . SER A 1 297 ? 26.968 -0.840 -28.316 1.00 72.31 297 SER A O 1
ATOM 2215 N N . SER A 1 298 ? 28.201 0.971 -28.639 1.00 72.12 298 SER A N 1
ATOM 2216 C CA . SER A 1 298 ? 29.394 0.398 -27.990 1.00 72.12 298 SER A CA 1
ATOM 2217 C C . SER A 1 298 ? 29.436 0.671 -26.482 1.00 72.12 298 SER A C 1
ATOM 2219 O O . SER A 1 298 ? 30.366 0.252 -25.793 1.00 72.12 298 SER A O 1
ATOM 2221 N N . LYS A 1 299 ? 28.448 1.408 -25.966 1.00 68.12 299 LYS A N 1
ATOM 2222 C CA . LYS A 1 299 ? 28.406 1.946 -24.610 1.00 68.12 299 LYS A CA 1
ATOM 2223 C C . LYS A 1 299 ? 27.134 1.487 -23.913 1.00 68.12 299 LYS A C 1
ATOM 2225 O O . LYS A 1 299 ? 26.078 2.064 -24.139 1.00 68.12 299 LYS A O 1
ATOM 2230 N N . GLY A 1 300 ? 27.264 0.496 -23.035 1.00 72.75 300 GLY A N 1
ATOM 2231 C CA . GLY A 1 300 ? 26.187 0.072 -22.145 1.00 72.75 300 GLY A CA 1
ATOM 2232 C C . GLY A 1 300 ? 25.026 -0.631 -22.843 1.00 72.75 300 GLY A C 1
ATOM 2233 O O . GLY A 1 300 ? 24.520 -0.153 -23.853 1.00 72.75 300 GLY A O 1
ATOM 2234 N N . HIS A 1 301 ? 24.575 -1.758 -22.299 1.00 85.38 301 HIS A N 1
ATOM 2235 C CA . HIS A 1 301 ? 23.459 -2.491 -22.886 1.00 85.38 301 HIS A CA 1
ATOM 2236 C C . HIS A 1 301 ? 22.537 -3.103 -21.838 1.00 85.38 301 HIS A C 1
ATOM 2238 O O . HIS A 1 301 ? 22.972 -3.436 -20.733 1.00 85.38 301 HIS A O 1
ATOM 2244 N N . GLY A 1 302 ? 21.277 -3.294 -22.218 1.00 90.19 302 GLY A N 1
ATOM 2245 C CA . GLY A 1 302 ? 20.229 -3.817 -21.359 1.00 90.19 302 GLY A CA 1
ATOM 2246 C C . GLY A 1 302 ? 19.183 -2.765 -21.012 1.00 90.19 302 GLY A C 1
ATOM 2247 O O . GLY A 1 302 ? 19.315 -1.573 -21.310 1.00 90.19 302 GLY A O 1
ATOM 2248 N N . TYR A 1 303 ? 18.113 -3.226 -20.380 1.00 92.44 303 TYR A N 1
ATOM 2249 C CA . TYR A 1 303 ? 16.951 -2.405 -20.081 1.00 92.44 303 TYR A CA 1
ATOM 2250 C C . TYR A 1 303 ? 16.148 -2.976 -18.913 1.00 92.44 303 TYR A C 1
ATOM 2252 O O . TYR A 1 303 ? 16.286 -4.138 -18.525 1.00 92.44 303 TYR A O 1
ATOM 2260 N N . MET A 1 304 ? 15.245 -2.153 -18.390 1.00 94.81 304 MET A N 1
ATOM 2261 C CA . MET A 1 304 ? 14.186 -2.576 -17.485 1.00 94.81 304 MET A CA 1
ATOM 2262 C C . MET A 1 304 ? 12.834 -2.149 -18.043 1.00 94.81 304 MET A C 1
ATOM 2264 O O . MET A 1 304 ? 12.669 -0.994 -18.430 1.00 94.81 304 MET A O 1
ATOM 2268 N N . THR A 1 305 ? 11.860 -3.054 -18.037 1.00 95.88 305 THR A N 1
ATOM 2269 C CA . THR A 1 305 ? 10.446 -2.722 -18.244 1.00 95.88 305 THR A CA 1
ATOM 2270 C C . THR A 1 305 ? 9.698 -2.808 -16.926 1.00 95.88 305 THR A C 1
ATOM 2272 O O . THR A 1 305 ? 10.040 -3.586 -16.030 1.00 95.88 305 THR A O 1
ATOM 2275 N N . PHE A 1 306 ? 8.651 -2.008 -16.806 1.00 97.56 306 PHE A N 1
ATOM 2276 C CA . PHE A 1 306 ? 7.800 -1.972 -15.630 1.00 97.56 306 PHE A CA 1
ATOM 2277 C C . PHE A 1 306 ? 6.400 -1.506 -16.011 1.00 97.56 306 PHE A C 1
ATOM 2279 O O . PHE A 1 306 ? 6.161 -0.955 -17.085 1.00 97.56 306 PHE A O 1
ATOM 2286 N N . LYS A 1 307 ? 5.466 -1.730 -15.099 1.00 96.12 307 LYS A N 1
ATOM 2287 C CA . LYS A 1 307 ? 4.114 -1.184 -15.160 1.00 96.12 307 LYS A CA 1
ATOM 2288 C C . LYS A 1 307 ? 3.836 -0.412 -13.886 1.00 96.12 307 LYS A C 1
ATOM 2290 O O . LYS A 1 307 ? 4.410 -0.707 -12.836 1.00 96.12 307 LYS A O 1
ATOM 2295 N N . TYR A 1 308 ? 2.964 0.584 -13.952 1.00 97.19 308 TYR A N 1
ATOM 2296 C CA . TYR A 1 308 ? 2.651 1.395 -12.780 1.00 97.19 308 TYR A CA 1
ATOM 2297 C C . TYR A 1 308 ? 1.212 1.896 -12.762 1.00 97.19 308 TYR A C 1
ATOM 2299 O O . TYR A 1 308 ? 0.587 2.072 -13.806 1.00 97.19 308 TYR A O 1
ATOM 2307 N N . LYS A 1 309 ? 0.696 2.128 -11.556 1.00 94.94 309 LYS A N 1
ATOM 2308 C CA . LYS A 1 309 ? -0.596 2.776 -11.313 1.00 94.94 309 LYS A CA 1
ATOM 2309 C C . LYS A 1 309 ? -0.357 4.093 -10.588 1.00 94.94 309 LYS A C 1
ATOM 2311 O O . LYS A 1 309 ? 0.490 4.165 -9.701 1.00 94.94 309 LYS A O 1
ATOM 2316 N N . SER A 1 310 ? -1.090 5.125 -10.984 1.00 90.69 310 SER A N 1
ATOM 2317 C CA . SER A 1 310 ? -1.058 6.453 -10.363 1.00 90.69 310 SER A CA 1
ATOM 2318 C C . SER A 1 310 ? -2.090 6.542 -9.240 1.00 90.69 310 SER A C 1
ATOM 2320 O O . SER A 1 310 ? -3.087 5.819 -9.249 1.00 90.69 310 SER A O 1
ATOM 2322 N N . ASN A 1 311 ? -1.882 7.430 -8.272 1.00 83.94 311 ASN A N 1
ATOM 2323 C CA . ASN A 1 311 ? -2.904 7.759 -7.278 1.00 83.94 311 ASN A CA 1
ATOM 2324 C C . ASN A 1 311 ? -4.001 8.700 -7.799 1.00 83.94 311 ASN A C 1
ATOM 2326 O O . ASN A 1 311 ? -4.982 8.936 -7.098 1.00 83.94 311 ASN A O 1
ATOM 2330 N N . LYS A 1 312 ? -3.812 9.246 -9.003 1.00 77.75 312 LYS A N 1
ATOM 2331 C CA . LYS A 1 312 ? -4.717 10.157 -9.714 1.00 77.75 312 LYS A CA 1
ATOM 2332 C C . LYS A 1 312 ? -4.889 9.731 -11.168 1.00 77.75 312 LYS A C 1
ATOM 2334 O O . LYS A 1 312 ? -3.882 9.277 -11.767 1.00 77.75 312 LYS A O 1
#

pLDDT: mean 76.91, std 18.76, range [28.95, 98.0]